Protein AF-A0A3D4DLT1-F1 (afdb_monomer)

Nearest PDB structures (foldseek):
  4e08-assembly1_B  TM=4.647E-01  e=9.707E+00  Drosophila melanogaster
  8cxo-assembly1_A  TM=2.224E-01  e=4.879E+00  Mus musculus
  8d4x-assembly1_A  TM=1.794E-01  e=8.173E+00  Homo sapiens

Solvent-accessible surface area (backbone atoms only — not comparable to full-atom values): 17633 Å² total; per-residue (Å²): 133,73,70,77,85,61,96,71,83,94,68,62,44,62,42,77,28,41,89,23,37,91,65,76,64,84,91,59,90,60,73,88,50,52,68,63,41,38,52,52,25,50,55,48,48,53,49,40,30,52,53,44,68,72,67,62,63,96,70,84,74,85,78,46,81,46,54,82,60,36,70,41,55,80,52,50,59,61,48,41,35,74,50,76,31,83,88,68,83,50,75,46,81,45,72,42,56,33,40,39,61,43,48,55,54,50,50,60,61,45,36,59,18,16,44,70,56,76,81,88,66,62,76,69,58,43,68,59,51,55,65,47,52,84,70,30,55,72,47,60,42,71,61,45,51,90,77,27,58,94,52,28,71,64,44,41,50,21,63,74,72,75,43,74,55,86,82,50,93,70,73,88,68,84,79,72,83,75,66,32,25,38,48,49,36,50,40,26,52,50,25,45,74,78,36,63,92,45,66,82,47,74,48,74,64,56,54,51,51,52,49,46,47,53,51,56,48,66,75,40,75,83,74,63,44,74,62,42,56,34,68,72,58,28,35,54,41,13,25,54,42,75,49,49,51,44,35,29,73,78,54,69,38,80,51,48,44,89,85,28,63,79,73,63,93,70,67,68,49,71,74,75,48,92,72,62,49,58,71,81,47,36,44,65,56,72,70,55,33,54,53,50,50,67,74,61,110

Sequence (297 aa):
MLYPQMPLRRKHHKLLSLPFVEHLPRGTKFGSDFDAAVAQSTDAWAGVRRQIRQARPEVVLISSEFLLMAAHVERIASFAEQYLGRGSELEFIAYLRTPSEFYVSMMQQWFKASAQLLALEPPDMLKQLDRYSSLGKVMVRKYDRAGFKDGSVISDICDLVGVDSTALDHKDLQANISLSAEGIILLQDYRRRYHAGREAIFTADTKAFIGKIAQEESAHPGLYTKPRLRTEIARALDRETPDLRGLRRRYGVALADRRALPWTRGAPVDRLGPFSEAAAVIEHDPALVEKLRRAVS

Secondary structure (DSSP, 8-state):
------SS-S--HHHHHGGG-SSPPTT-SS-S-HHHHHHHHHHHHHHHHHHHHHH--S------GGGGG-S-TTHHHHHHHHHH-TTPPPEEEEEE--HHHHHHHHHHHHTTT-SSPPP-----HHHHHHHHHTTSEEEEEE--GGGSGGG-HHHHHHHHTT--GGGS---------PPPHHHHHHHHHHHHHHHTT-TT---HHHHHHHHHHHHHHHHSTTTSPPP-B-HHHHHHHSS--HHHHHHHHHH----S-TTSPPP-SS-TTGGG-----HHHHB---HHHHHHHHHHH-

Radius of gyration: 20.82 Å; Cα contacts (8 Å, |Δ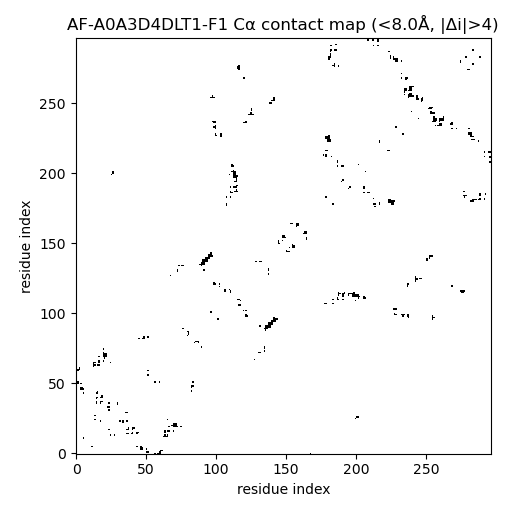i|>4): 361; chains: 1; bounding box: 56×44×51 Å

Structure (mmCIF, N/CA/C/O backbone):
data_AF-A0A3D4DLT1-F1
#
_entry.id   AF-A0A3D4DLT1-F1
#
loop_
_atom_site.group_PDB
_atom_site.id
_atom_site.type_symbol
_atom_site.label_atom_id
_atom_site.label_alt_id
_atom_site.label_comp_id
_atom_site.label_asym_id
_atom_site.label_entity_id
_atom_site.label_seq_id
_atom_site.pdbx_PDB_ins_code
_atom_site.Cartn_x
_atom_site.Cartn_y
_atom_site.Cartn_z
_atom_site.occupancy
_atom_site.B_iso_or_equiv
_atom_site.auth_seq_id
_atom_site.auth_comp_id
_atom_site.auth_asym_id
_atom_site.auth_atom_id
_atom_site.pdbx_PDB_model_num
ATOM 1 N N . MET A 1 1 ? -24.036 -1.244 4.068 1.00 48.66 1 MET A N 1
ATOM 2 C CA . MET A 1 1 ? -22.723 -0.576 4.224 1.00 48.66 1 MET A CA 1
ATOM 3 C C . MET A 1 1 ? -22.770 0.791 3.555 1.00 48.66 1 MET A C 1
ATOM 5 O O . MET A 1 1 ? -23.135 0.863 2.389 1.00 48.66 1 MET A O 1
ATOM 9 N N . LEU A 1 2 ? -22.442 1.869 4.270 1.00 47.88 2 LEU A N 1
ATOM 10 C CA . LEU A 1 2 ? -22.338 3.203 3.672 1.00 47.88 2 LEU A CA 1
ATOM 11 C C . LEU A 1 2 ? -20.873 3.489 3.356 1.00 47.88 2 LEU A C 1
ATOM 13 O O . LEU A 1 2 ? -20.080 3.712 4.265 1.00 47.88 2 LEU A O 1
ATOM 17 N N . TYR A 1 3 ? -20.519 3.491 2.073 1.00 52.50 3 TYR A N 1
ATOM 18 C CA . TYR A 1 3 ? -19.266 4.091 1.634 1.00 52.50 3 TYR A CA 1
ATOM 19 C C . TYR A 1 3 ? -19.542 5.546 1.229 1.00 52.50 3 TYR A C 1
ATOM 21 O O . TYR A 1 3 ? -20.476 5.771 0.451 1.00 52.50 3 TYR A O 1
ATOM 29 N N . PRO A 1 4 ? -18.771 6.534 1.719 1.00 51.47 4 PRO A N 1
ATOM 30 C CA . PRO A 1 4 ? -19.040 7.937 1.441 1.00 51.47 4 PRO A CA 1
ATOM 31 C C . PRO A 1 4 ? -19.103 8.250 -0.055 1.00 51.47 4 PRO A C 1
ATOM 33 O O . PRO A 1 4 ? -18.094 8.221 -0.759 1.00 51.47 4 PRO A O 1
ATOM 36 N N . GLN A 1 5 ? -20.295 8.590 -0.543 1.00 54.69 5 GLN A N 1
ATOM 37 C CA . GLN A 1 5 ? -20.472 9.099 -1.903 1.00 54.69 5 GLN A CA 1
ATOM 38 C C . GLN A 1 5 ? -20.096 10.582 -1.918 1.00 54.69 5 GLN A C 1
ATOM 40 O O . GLN A 1 5 ? -20.769 11.394 -1.280 1.00 54.69 5 GLN A O 1
ATOM 45 N N . MET A 1 6 ? -19.013 10.935 -2.615 1.00 53.41 6 MET A N 1
ATOM 46 C CA . MET A 1 6 ? -18.534 12.319 -2.713 1.00 53.41 6 MET A CA 1
ATOM 47 C C . MET A 1 6 ? -18.581 12.829 -4.153 1.00 53.41 6 MET A C 1
ATOM 49 O O . MET A 1 6 ? -18.233 12.075 -5.065 1.00 53.41 6 MET A O 1
ATOM 53 N N . PRO A 1 7 ? -18.945 14.108 -4.373 1.00 45.69 7 PRO A N 1
ATOM 54 C CA . PRO A 1 7 ? -19.154 14.659 -5.714 1.00 45.69 7 PRO A CA 1
ATOM 55 C C . PRO A 1 7 ? -17.903 14.641 -6.617 1.00 45.69 7 PRO A C 1
ATOM 57 O O . PRO A 1 7 ? -18.025 14.636 -7.842 1.00 45.69 7 PRO A O 1
ATOM 60 N N . LEU A 1 8 ? -16.689 14.565 -6.055 1.00 46.47 8 LEU A N 1
ATOM 61 C CA . LEU A 1 8 ? -15.435 14.497 -6.816 1.00 46.47 8 LEU A CA 1
ATOM 62 C C . LEU A 1 8 ? -15.034 13.040 -7.123 1.00 46.47 8 LEU A C 1
ATOM 64 O O . LEU A 1 8 ? -14.584 12.305 -6.250 1.00 46.47 8 LEU A O 1
ATOM 68 N N . ARG A 1 9 ? -15.180 12.624 -8.389 1.00 47.97 9 ARG A N 1
ATOM 69 C CA . ARG A 1 9 ? -14.978 11.252 -8.910 1.00 47.97 9 ARG A CA 1
ATOM 70 C C . ARG A 1 9 ? -13.715 10.496 -8.409 1.00 47.97 9 ARG A C 1
ATOM 72 O O . ARG A 1 9 ? -12.583 10.923 -8.633 1.00 47.97 9 ARG A O 1
ATOM 79 N N . ARG A 1 10 ? -13.941 9.245 -7.968 1.00 49.06 10 ARG A N 1
ATOM 80 C CA . ARG A 1 10 ? -13.107 8.016 -8.086 1.00 49.06 10 ARG A CA 1
ATOM 81 C C . ARG A 1 10 ? -11.833 7.834 -7.233 1.00 49.06 10 ARG A C 1
ATOM 83 O O . ARG A 1 10 ? -11.247 6.760 -7.332 1.00 49.06 10 ARG A O 1
ATOM 90 N N . LYS A 1 11 ? -11.376 8.775 -6.393 1.00 54.12 11 LYS A N 1
ATOM 91 C CA . LYS A 1 11 ? -10.194 8.556 -5.507 1.00 54.12 11 LYS A CA 1
ATOM 92 C C . LYS A 1 11 ? -10.358 9.192 -4.117 1.00 54.12 11 LYS A C 1
ATOM 94 O O . LYS A 1 11 ? -9.637 10.118 -3.759 1.00 54.12 11 LYS A O 1
ATOM 99 N N . HIS A 1 12 ? -11.318 8.676 -3.351 1.00 65.00 12 HIS A N 1
ATOM 100 C CA . HIS A 1 12 ? -11.841 9.278 -2.114 1.00 65.00 12 HIS A CA 1
ATOM 101 C C . HIS A 1 12 ? -10.987 9.028 -0.857 1.00 65.00 12 HIS A C 1
ATOM 103 O O . HIS A 1 12 ? -10.982 9.842 0.059 1.00 65.00 12 HIS A O 1
ATOM 109 N N . HIS A 1 13 ? -10.207 7.946 -0.821 1.00 68.88 13 HIS A N 1
ATOM 110 C CA . HIS A 1 13 ? -9.508 7.509 0.396 1.00 68.88 13 HIS A CA 1
ATOM 111 C C . HIS A 1 13 ? -8.442 8.499 0.903 1.00 68.88 13 HIS A C 1
ATOM 113 O O . HIS A 1 13 ? -8.216 8.585 2.108 1.00 68.88 13 HIS A O 1
ATOM 119 N N . LYS A 1 14 ? -7.818 9.275 0.000 1.00 77.25 14 LYS A N 1
ATOM 120 C CA . LYS A 1 14 ? -6.843 10.323 0.360 1.00 77.25 14 LYS A CA 1
ATOM 121 C C . LYS A 1 14 ? -7.495 11.527 1.034 1.00 77.25 14 LYS A C 1
ATOM 123 O O . LYS A 1 14 ? -6.876 12.112 1.908 1.00 77.25 14 LYS A O 1
ATOM 128 N N . LEU A 1 15 ? -8.710 11.901 0.616 1.00 79.44 15 LEU A N 1
ATOM 129 C CA . L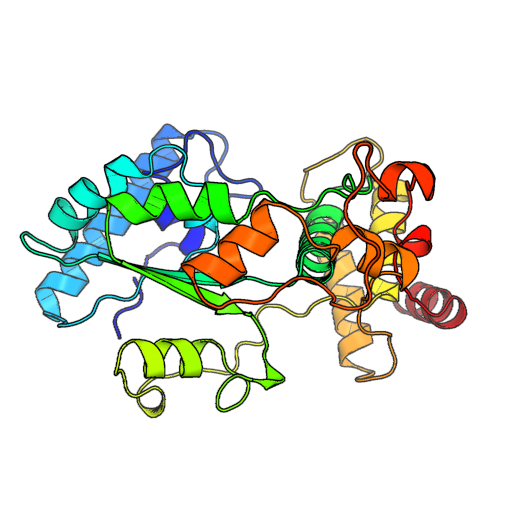EU A 1 15 ? -9.439 13.025 1.217 1.00 79.44 15 LEU A CA 1
ATOM 130 C C . LEU A 1 15 ? -9.739 12.730 2.677 1.00 79.44 15 LEU A C 1
ATOM 132 O O . LEU A 1 15 ? -9.449 13.549 3.533 1.00 79.44 15 LEU A O 1
ATOM 136 N N . LEU A 1 16 ? -10.235 11.524 2.958 1.00 80.31 16 LEU A N 1
ATOM 137 C CA . LEU A 1 16 ? -10.658 11.150 4.304 1.00 80.31 16 LEU A CA 1
ATOM 138 C C . LEU A 1 16 ? -9.517 11.176 5.332 1.00 80.31 16 LEU A C 1
ATOM 140 O O . LEU A 1 16 ? -9.784 11.362 6.514 1.00 80.31 16 LEU A O 1
ATOM 144 N N . SER A 1 17 ? -8.261 11.034 4.902 1.00 86.81 17 SER A N 1
ATOM 145 C CA . SER A 1 17 ? -7.091 11.100 5.784 1.00 86.81 17 SER A CA 1
ATOM 146 C C . SER A 1 17 ? -6.504 12.504 5.963 1.00 86.81 17 SER A C 1
ATOM 148 O O . SER A 1 17 ? -5.687 12.686 6.861 1.00 86.81 17 SER A O 1
ATOM 150 N N . LEU A 1 18 ? -6.870 13.485 5.124 1.00 88.50 18 LEU A N 1
ATOM 151 C CA . LEU A 1 18 ? -6.263 14.826 5.154 1.00 88.50 18 LEU A CA 1
ATOM 152 C C . LEU A 1 18 ? -6.319 15.536 6.519 1.00 88.50 18 LEU A C 1
ATOM 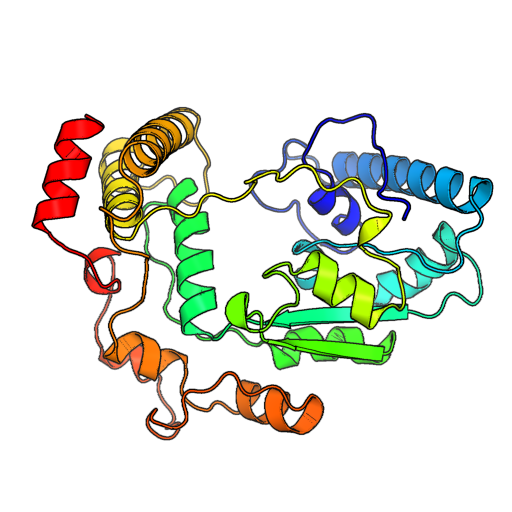154 O O . LEU A 1 18 ? -5.329 16.178 6.858 1.00 88.50 18 LEU A O 1
ATOM 158 N N . PRO A 1 19 ? -7.381 15.402 7.340 1.00 89.06 19 PRO A N 1
ATOM 159 C CA . PRO A 1 19 ? -7.427 16.046 8.656 1.00 89.06 19 PRO A CA 1
ATOM 160 C C . PRO A 1 19 ? -6.358 15.538 9.638 1.00 89.06 19 PRO A C 1
ATOM 162 O O . PRO A 1 19 ? -6.144 16.147 10.687 1.00 89.06 19 PRO A O 1
ATOM 165 N N . PHE A 1 20 ? -5.709 14.415 9.318 1.00 89.88 20 PHE A N 1
ATOM 166 C CA . PHE A 1 20 ? -4.793 13.707 10.208 1.00 89.88 20 PHE A CA 1
ATOM 167 C C . PHE A 1 20 ? -3.339 13.719 9.724 1.00 89.88 20 PHE A C 1
ATOM 169 O O . PHE A 1 20 ? -2.487 13.149 10.398 1.00 89.88 20 PHE A O 1
ATOM 176 N N . VAL A 1 21 ? -3.030 14.331 8.579 1.00 88.81 21 VAL A N 1
ATOM 177 C CA . VAL A 1 21 ? -1.666 14.412 8.016 1.00 88.81 21 VAL A CA 1
ATOM 178 C C . VAL A 1 21 ? -1.159 15.855 8.038 1.00 88.81 21 VAL A C 1
ATOM 180 O O . VAL A 1 21 ? -1.952 16.781 8.137 1.00 88.81 21 VAL A O 1
ATOM 183 N N . GLU A 1 22 ? 0.155 16.052 7.928 1.00 87.12 22 GLU A N 1
ATOM 184 C CA . GLU A 1 22 ? 0.782 17.391 7.902 1.00 87.12 22 GLU A CA 1
ATOM 185 C C . GLU A 1 22 ? 0.981 17.937 6.481 1.00 87.12 22 GLU A C 1
ATOM 187 O O . GLU A 1 22 ? 1.143 19.138 6.277 1.00 87.12 22 GLU A O 1
ATOM 192 N N . HIS A 1 23 ? 0.983 17.053 5.481 1.00 84.75 23 HIS A N 1
ATOM 193 C CA . HIS A 1 23 ? 1.278 17.397 4.095 1.00 84.75 23 HIS A CA 1
ATOM 194 C C . HIS A 1 23 ? 0.367 16.641 3.133 1.00 84.75 23 HIS A C 1
ATOM 196 O O . HIS A 1 23 ? -0.102 15.537 3.426 1.00 84.75 23 HIS A O 1
ATOM 202 N N . LEU A 1 24 ? 0.160 17.207 1.940 1.00 81.94 24 LEU A N 1
ATOM 203 C CA . LEU A 1 24 ? -0.586 16.533 0.883 1.00 81.94 24 LEU A CA 1
ATOM 204 C C . LEU A 1 24 ? 0.094 15.209 0.505 1.00 81.94 24 LEU A C 1
ATOM 206 O O . LEU A 1 24 ? 1.268 15.209 0.118 1.00 81.94 24 LEU A O 1
ATOM 210 N N . PRO A 1 25 ? -0.636 14.076 0.528 1.00 75.06 25 PRO A N 1
ATOM 211 C CA . PRO A 1 25 ? -0.112 12.831 -0.007 1.00 75.06 25 PRO A CA 1
ATOM 212 C C . PRO A 1 25 ? 0.310 13.005 -1.470 1.00 75.06 25 PRO A C 1
ATOM 214 O O . PRO A 1 25 ? -0.364 13.674 -2.253 1.00 75.06 25 PRO A O 1
ATOM 217 N N . ARG A 1 26 ? 1.402 12.361 -1.887 1.00 70.12 26 ARG A N 1
ATOM 218 C CA . ARG A 1 26 ? 1.914 12.502 -3.261 1.00 70.12 26 ARG A CA 1
ATOM 219 C C . ARG A 1 26 ? 0.864 12.115 -4.306 1.00 70.12 26 ARG A C 1
ATOM 221 O O . ARG A 1 26 ? 0.074 11.183 -4.111 1.00 70.12 26 ARG A O 1
ATOM 228 N N . GLY A 1 27 ? 0.861 12.815 -5.441 1.00 64.62 27 GLY A N 1
ATOM 229 C CA . GLY A 1 27 ? -0.071 12.552 -6.542 1.00 64.62 27 GLY A CA 1
ATOM 230 C C . GLY A 1 27 ? -1.543 12.763 -6.164 1.00 64.62 27 GLY A C 1
ATOM 231 O O . GLY A 1 27 ? -2.419 12.035 -6.647 1.00 64.62 27 GLY A O 1
ATOM 232 N N . THR A 1 28 ? -1.828 13.682 -5.239 1.00 66.56 28 THR A N 1
ATOM 233 C CA . THR A 1 28 ? -3.170 14.246 -5.065 1.00 66.56 28 THR A CA 1
ATOM 234 C C . THR A 1 28 ? -3.520 15.128 -6.260 1.00 66.56 28 THR A C 1
ATOM 236 O O . THR A 1 28 ? -2.655 15.665 -6.945 1.00 66.56 28 THR A O 1
ATOM 239 N N . LYS A 1 29 ? -4.819 15.263 -6.534 1.00 67.25 29 LYS A N 1
ATOM 240 C CA . LYS A 1 29 ? -5.330 16.195 -7.550 1.00 67.25 29 LYS A CA 1
ATOM 241 C C . LYS A 1 29 ? -5.744 17.543 -6.949 1.00 67.25 29 LYS A C 1
ATOM 243 O O . LYS A 1 29 ? -6.388 18.324 -7.633 1.00 67.25 29 LYS A O 1
ATOM 248 N N . PHE A 1 30 ? -5.398 17.793 -5.685 1.00 67.62 30 PHE A N 1
ATOM 249 C CA . PHE A 1 30 ? -5.832 18.969 -4.923 1.00 67.62 30 PHE A CA 1
ATOM 250 C C . PHE A 1 30 ? -4.935 20.198 -5.140 1.00 67.62 30 PHE A C 1
ATOM 252 O O . PHE A 1 30 ? -5.119 21.207 -4.477 1.00 67.62 30 PHE A O 1
ATOM 259 N N . GLY A 1 31 ? -3.981 20.133 -6.076 1.00 69.06 31 GLY A N 1
ATOM 260 C CA . GLY A 1 31 ? -2.974 21.178 -6.259 1.00 69.06 31 GLY A CA 1
ATOM 261 C C . GLY A 1 31 ? -1.893 21.121 -5.178 1.00 69.06 31 GLY A C 1
ATOM 262 O O . GLY A 1 31 ? -1.640 20.058 -4.611 1.00 69.06 31 GLY A O 1
ATOM 263 N N . SER A 1 32 ? -1.236 22.255 -4.932 1.00 77.00 32 SER A N 1
ATOM 264 C CA . SER A 1 32 ? -0.211 22.431 -3.890 1.00 77.00 32 SER A CA 1
ATOM 265 C C . SER A 1 32 ? -0.744 23.083 -2.610 1.00 77.00 32 SER A C 1
ATOM 267 O O . SER A 1 32 ? 0.001 23.207 -1.645 1.00 77.00 32 SER A O 1
ATOM 269 N N . ASP A 1 33 ? -2.007 23.509 -2.605 1.00 85.62 33 ASP A N 1
ATOM 270 C CA . ASP A 1 33 ? -2.635 24.189 -1.475 1.00 85.62 33 ASP A CA 1
ATOM 271 C C . ASP A 1 33 ? -3.188 23.158 -0.482 1.00 85.62 33 ASP A C 1
ATOM 273 O O . ASP A 1 33 ? -4.195 22.485 -0.730 1.00 85.62 33 ASP A O 1
ATOM 277 N N . PHE A 1 34 ? -2.469 22.983 0.627 1.00 87.75 34 PHE A N 1
ATOM 278 C CA . PHE A 1 34 ? -2.842 22.040 1.673 1.00 87.75 34 PHE A CA 1
ATOM 279 C C . PHE A 1 34 ? -4.122 22.470 2.398 1.00 87.75 34 PHE A C 1
ATOM 281 O O . PHE A 1 34 ? -5.003 21.634 2.606 1.00 87.75 34 PHE A O 1
ATOM 288 N N . ASP A 1 35 ? -4.269 23.756 2.709 1.00 87.25 35 ASP A N 1
ATOM 289 C CA . ASP A 1 35 ? -5.408 24.274 3.468 1.00 87.25 35 ASP A CA 1
ATOM 290 C C . ASP A 1 35 ? -6.702 24.156 2.660 1.00 87.25 35 ASP A C 1
ATOM 292 O O . ASP A 1 35 ? -7.720 23.672 3.167 1.00 87.25 35 ASP A O 1
ATOM 296 N N . ALA A 1 36 ? -6.651 24.478 1.364 1.00 86.38 36 ALA A N 1
ATOM 297 C CA . ALA A 1 36 ? -7.783 24.272 0.465 1.00 86.38 36 ALA A CA 1
ATOM 298 C C . ALA A 1 36 ? -8.184 22.789 0.370 1.00 86.38 36 ALA A C 1
ATOM 300 O O . ALA A 1 36 ? -9.372 22.458 0.309 1.00 86.38 36 ALA A O 1
ATOM 301 N N . ALA A 1 37 ? -7.216 21.869 0.382 1.00 85.81 37 ALA A N 1
ATOM 302 C CA . ALA A 1 37 ? -7.502 20.438 0.368 1.00 85.81 37 ALA A CA 1
ATOM 303 C C . ALA A 1 37 ? -8.108 19.947 1.695 1.00 85.81 37 ALA A C 1
ATOM 305 O O . ALA A 1 37 ? -9.014 19.108 1.683 1.00 85.81 37 ALA A O 1
ATOM 306 N N . VAL A 1 38 ? -7.649 20.474 2.834 1.00 87.56 38 VAL A N 1
ATOM 307 C CA . VAL A 1 38 ? -8.227 20.191 4.158 1.00 87.56 38 VAL A CA 1
ATOM 308 C C . VAL A 1 38 ? -9.663 20.714 4.248 1.00 87.56 38 VAL A C 1
ATOM 310 O O . VAL A 1 38 ? -10.537 20.002 4.752 1.00 87.56 38 VAL A O 1
ATOM 313 N N . ALA A 1 39 ? -9.948 21.897 3.696 1.00 86.25 39 ALA A N 1
ATOM 314 C CA . ALA A 1 39 ? -11.310 22.422 3.596 1.00 86.25 39 ALA A CA 1
ATOM 315 C C . ALA A 1 39 ? -12.210 21.490 2.763 1.00 86.25 39 ALA A C 1
ATOM 317 O O . ALA A 1 39 ? -13.262 21.059 3.239 1.00 86.25 39 ALA A O 1
ATOM 318 N N . GLN A 1 40 ? -11.746 21.055 1.584 1.00 84.06 40 GLN A N 1
ATOM 319 C CA . GLN A 1 40 ? -12.476 20.082 0.757 1.00 84.06 40 GLN A CA 1
ATOM 320 C C . GLN A 1 40 ? -12.713 18.753 1.481 1.00 84.06 40 GLN A C 1
ATOM 322 O O . GLN A 1 40 ? -13.789 18.168 1.362 1.00 84.06 40 GLN A O 1
ATOM 327 N N . SER A 1 41 ? -11.725 18.268 2.236 1.00 86.00 41 SER A N 1
ATOM 328 C CA . SER A 1 41 ? -11.869 17.084 3.087 1.00 86.00 41 SER A CA 1
ATOM 329 C C . SER A 1 41 ? -12.936 17.283 4.169 1.00 86.00 41 SER A C 1
ATOM 331 O O . SER A 1 41 ? -13.727 16.380 4.438 1.00 86.00 41 SER A O 1
ATOM 333 N N . THR A 1 42 ? -12.994 18.463 4.776 1.00 86.56 42 THR A N 1
ATOM 334 C CA . THR A 1 42 ? -13.983 18.792 5.810 1.00 86.56 42 THR A CA 1
ATOM 335 C C . THR A 1 42 ? -15.406 18.777 5.244 1.00 86.56 42 THR A C 1
ATOM 337 O O . THR A 1 42 ? -16.292 18.142 5.823 1.00 86.56 42 THR A O 1
ATOM 340 N N . ASP A 1 43 ? -15.623 19.364 4.065 1.00 84.81 43 ASP A N 1
ATOM 341 C CA . ASP A 1 43 ? -16.919 19.327 3.366 1.00 84.81 43 ASP A CA 1
ATOM 342 C C . ASP A 1 43 ? -17.341 17.901 2.999 1.00 84.81 43 ASP A C 1
ATOM 344 O O . ASP A 1 43 ? -18.499 17.491 3.160 1.00 84.81 43 ASP A O 1
ATOM 348 N N . ALA A 1 44 ? -16.369 17.120 2.539 1.00 83.44 44 ALA A N 1
ATOM 349 C CA . ALA A 1 44 ? -16.488 15.696 2.297 1.00 83.44 44 ALA A CA 1
ATOM 350 C C . ALA A 1 44 ? -16.997 14.962 3.555 1.00 83.44 44 ALA A C 1
ATOM 352 O O . ALA A 1 44 ? -18.029 14.281 3.518 1.00 83.44 44 ALA A O 1
ATOM 353 N N . TRP A 1 45 ? -16.341 15.155 4.696 1.00 86.06 45 TRP A N 1
ATOM 354 C CA . TRP A 1 45 ? -16.750 14.562 5.967 1.00 86.06 45 TRP A CA 1
ATOM 355 C C . TRP A 1 45 ? -18.113 15.047 6.471 1.00 86.06 45 TRP A C 1
ATOM 357 O O . TRP A 1 45 ? -18.882 14.257 7.026 1.00 86.06 45 TRP A O 1
ATOM 367 N N . ALA A 1 46 ? -18.493 16.296 6.201 1.00 86.56 46 ALA A N 1
ATOM 368 C CA . ALA A 1 46 ? -19.854 16.761 6.462 1.00 86.56 46 ALA A CA 1
ATOM 369 C C . ALA A 1 46 ? -20.895 15.970 5.644 1.00 86.56 46 ALA A C 1
ATOM 371 O O . ALA A 1 46 ? -21.976 15.659 6.151 1.00 86.56 46 ALA A O 1
ATOM 372 N N . GLY A 1 47 ? -20.566 15.592 4.405 1.00 84.75 47 GLY A N 1
ATOM 373 C CA . GLY A 1 47 ? -21.366 14.676 3.587 1.00 84.75 47 GLY A CA 1
ATOM 374 C C . GLY A 1 47 ? -21.514 13.286 4.206 1.00 84.75 47 GLY A C 1
ATOM 375 O O . GLY A 1 47 ? -22.635 12.785 4.311 1.00 84.75 47 GLY A O 1
ATOM 376 N N . VAL A 1 48 ? -20.410 12.708 4.688 1.00 83.50 48 VAL A N 1
ATOM 377 C CA . VAL A 1 48 ? -20.398 11.414 5.403 1.00 83.50 48 VAL A CA 1
ATOM 378 C C . VAL A 1 48 ? -21.332 11.466 6.612 1.00 83.50 48 VAL A C 1
ATOM 380 O O . VAL A 1 48 ? -22.208 10.619 6.767 1.00 83.50 48 VAL A O 1
ATOM 383 N N . ARG A 1 49 ? -21.215 12.514 7.435 1.00 87.38 49 ARG A N 1
ATOM 384 C CA . ARG A 1 49 ? -22.060 12.710 8.621 1.00 87.38 49 ARG A CA 1
ATOM 385 C C . ARG A 1 49 ? -23.543 12.793 8.278 1.00 87.38 49 ARG A C 1
ATOM 387 O O . ARG A 1 49 ? -24.366 12.258 9.019 1.00 87.38 49 ARG A O 1
ATOM 394 N N . ARG A 1 50 ? -23.912 13.450 7.171 1.00 87.62 50 ARG A N 1
ATOM 395 C CA . ARG A 1 50 ? -25.311 13.472 6.705 1.00 87.62 50 ARG A CA 1
ATOM 396 C C . ARG A 1 50 ? -25.803 12.067 6.358 1.00 87.62 50 ARG A C 1
ATOM 398 O O . ARG A 1 50 ? -26.889 11.704 6.797 1.00 87.62 50 ARG A O 1
ATOM 405 N N . GLN A 1 51 ? -24.997 11.276 5.649 1.00 85.12 51 GLN A N 1
ATOM 406 C CA . GLN A 1 51 ? -25.340 9.894 5.288 1.00 85.12 51 GLN A CA 1
ATOM 407 C C . GLN A 1 51 ? -25.510 9.011 6.530 1.00 85.12 51 GLN A C 1
ATOM 409 O O . GLN A 1 51 ? -26.513 8.310 6.644 1.00 85.12 51 GLN A O 1
ATOM 414 N N . ILE A 1 52 ? -24.594 9.106 7.500 1.00 86.69 52 ILE A N 1
ATOM 415 C CA . ILE A 1 52 ? -24.686 8.379 8.777 1.00 86.69 52 ILE A CA 1
ATOM 416 C C . ILE A 1 52 ? -25.959 8.769 9.531 1.00 86.69 52 ILE A C 1
ATOM 418 O O . ILE A 1 52 ? -26.700 7.899 9.971 1.00 86.69 52 ILE A O 1
ATOM 422 N N . ARG A 1 53 ? -26.271 10.066 9.640 1.00 88.50 53 ARG A N 1
ATOM 423 C CA . ARG A 1 53 ? -27.491 10.533 10.324 1.00 88.50 53 ARG A CA 1
ATOM 424 C C . ARG A 1 53 ? -28.781 10.047 9.665 1.00 88.50 53 ARG A C 1
ATOM 426 O O . ARG A 1 53 ? -29.753 9.796 10.373 1.00 88.50 53 ARG A O 1
ATOM 433 N N . GLN A 1 54 ? -28.797 9.963 8.336 1.00 88.50 54 GLN A N 1
ATOM 434 C CA . GLN A 1 54 ? -29.956 9.511 7.566 1.00 88.50 54 GLN A CA 1
ATOM 435 C C . GLN A 1 54 ? -30.168 8.003 7.693 1.00 88.50 54 GLN A C 1
ATOM 437 O O . GLN A 1 54 ? -31.281 7.566 7.958 1.00 88.50 54 GLN A O 1
ATOM 442 N N . ALA A 1 55 ? -29.105 7.219 7.526 1.00 86.56 55 ALA A N 1
ATOM 443 C CA . ALA A 1 55 ? -29.188 5.763 7.532 1.00 86.56 55 ALA A CA 1
ATOM 444 C C . ALA A 1 55 ? -29.146 5.148 8.938 1.00 86.56 55 ALA A C 1
ATOM 446 O O . ALA A 1 55 ? -29.564 4.008 9.100 1.00 86.56 55 ALA A O 1
ATOM 447 N N . ARG A 1 56 ? -28.628 5.885 9.933 1.00 87.75 56 ARG A N 1
ATOM 448 C CA . ARG A 1 56 ? -28.420 5.447 11.325 1.00 87.75 56 ARG A CA 1
ATOM 449 C C . ARG A 1 56 ? -27.790 4.048 11.413 1.00 87.75 56 ARG A C 1
ATOM 451 O O . ARG A 1 56 ? -28.381 3.158 12.019 1.00 87.75 56 ARG A O 1
ATOM 458 N N . PRO A 1 57 ? -26.630 3.829 10.765 1.00 85.69 57 PRO A N 1
ATOM 459 C CA . PRO A 1 57 ? -26.004 2.519 10.773 1.00 85.69 57 PRO A CA 1
ATOM 460 C C . PRO A 1 57 ? -25.496 2.175 12.175 1.00 85.69 57 PRO A C 1
ATOM 462 O O . PRO A 1 57 ? -25.038 3.053 12.903 1.00 85.69 57 PRO A O 1
ATOM 465 N N . GLU A 1 58 ? -25.512 0.888 12.504 1.00 84.94 58 GLU A N 1
ATOM 466 C CA . GLU A 1 58 ? -24.833 0.354 13.689 1.00 84.94 58 GLU A CA 1
ATOM 467 C C . GLU A 1 58 ? -23.307 0.356 13.505 1.00 84.94 58 GLU A C 1
ATOM 469 O O . GLU A 1 58 ? -22.567 0.696 14.421 1.00 84.94 58 GLU A O 1
ATOM 474 N N . VAL A 1 59 ? -22.834 0.056 12.287 1.00 85.25 59 VAL A N 1
ATOM 475 C CA . VAL A 1 59 ? -21.405 -0.030 11.950 1.00 85.25 59 VAL A CA 1
ATOM 476 C C . VAL A 1 59 ? -21.059 0.898 10.786 1.00 85.25 59 VAL A C 1
ATOM 478 O O . VAL A 1 59 ? -21.693 0.869 9.724 1.00 85.25 59 VAL A O 1
ATOM 481 N N . VAL A 1 60 ? -19.998 1.692 10.958 1.00 86.00 60 VAL A N 1
ATOM 482 C CA . VAL A 1 60 ? -19.401 2.527 9.905 1.00 86.00 60 VAL A CA 1
ATOM 483 C C . VAL A 1 60 ? -17.999 2.016 9.593 1.00 86.00 60 VAL A C 1
ATOM 485 O O . VAL A 1 60 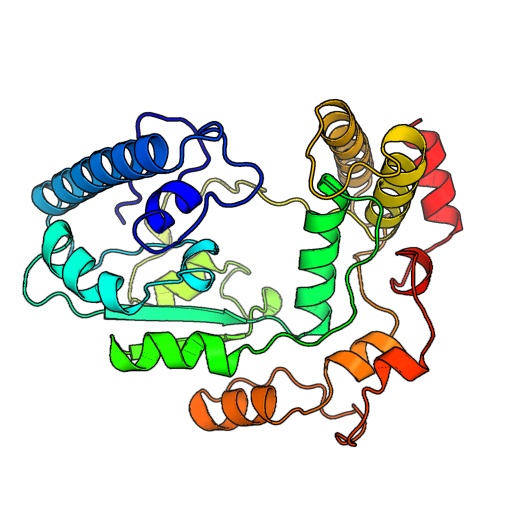? -17.084 2.152 10.398 1.00 86.00 60 VAL A O 1
ATOM 488 N N . LEU A 1 61 ? -17.816 1.463 8.393 1.00 84.38 61 LEU A N 1
ATOM 489 C CA . LEU A 1 61 ? -16.511 1.009 7.922 1.00 84.38 61 LEU A CA 1
ATOM 490 C C . LEU A 1 61 ? -15.832 2.098 7.086 1.00 84.38 61 LEU A C 1
ATOM 492 O O . LEU A 1 61 ? -16.349 2.515 6.048 1.00 84.38 61 LEU A O 1
ATOM 496 N N . ILE A 1 62 ? -14.635 2.510 7.504 1.00 83.81 62 ILE A N 1
ATOM 497 C CA . ILE A 1 62 ? -13.806 3.478 6.781 1.00 83.81 62 ILE A CA 1
ATOM 498 C C . ILE A 1 62 ? -12.472 2.820 6.456 1.00 83.81 62 ILE A C 1
ATOM 500 O O . ILE A 1 62 ? -11.718 2.440 7.344 1.00 83.81 62 ILE A O 1
ATOM 504 N N . SER A 1 63 ? -12.173 2.693 5.165 1.00 81.94 63 SER A N 1
ATOM 505 C CA . SER A 1 63 ? -10.923 2.103 4.689 1.00 81.94 63 SER A CA 1
ATOM 506 C C . SER A 1 63 ? -10.080 3.151 3.973 1.00 81.94 63 SER A C 1
ATOM 508 O O . SER A 1 63 ? -10.561 3.823 3.056 1.00 81.94 63 SER A O 1
ATOM 510 N N . SER A 1 64 ? -8.819 3.295 4.377 1.00 83.44 64 SER A N 1
ATOM 511 C CA . SER A 1 64 ? -7.821 4.091 3.664 1.00 83.44 64 SER A CA 1
ATOM 512 C C . SER A 1 64 ? -6.409 3.683 4.075 1.00 83.44 64 SER A C 1
ATOM 514 O O . SER A 1 64 ? -6.080 3.692 5.258 1.00 83.44 64 SER A O 1
ATOM 516 N N . GLU A 1 65 ? -5.547 3.398 3.096 1.00 80.94 65 GLU A N 1
ATOM 517 C CA . GLU A 1 65 ? -4.113 3.163 3.334 1.00 80.94 65 GLU A CA 1
ATOM 518 C C . GLU A 1 65 ? -3.405 4.399 3.918 1.00 80.94 65 GLU A C 1
ATOM 520 O O . GLU A 1 65 ? -2.401 4.273 4.613 1.00 80.94 65 GLU A O 1
ATOM 525 N N . PHE A 1 66 ? -3.957 5.597 3.693 1.00 83.75 66 PHE A N 1
ATOM 526 C CA . PHE A 1 66 ? -3.379 6.859 4.156 1.00 83.75 66 PHE A CA 1
ATOM 527 C C . PHE A 1 66 ? -3.617 7.127 5.640 1.00 83.75 66 PHE A C 1
ATOM 529 O O . PHE A 1 66 ? -2.950 7.993 6.200 1.00 83.75 66 PHE A O 1
ATOM 536 N N . LEU A 1 67 ? -4.509 6.381 6.302 1.00 86.44 67 LEU A N 1
ATOM 537 C CA . LEU A 1 67 ? -4.633 6.473 7.757 1.00 86.44 67 LEU A CA 1
ATOM 538 C C . LEU A 1 67 ?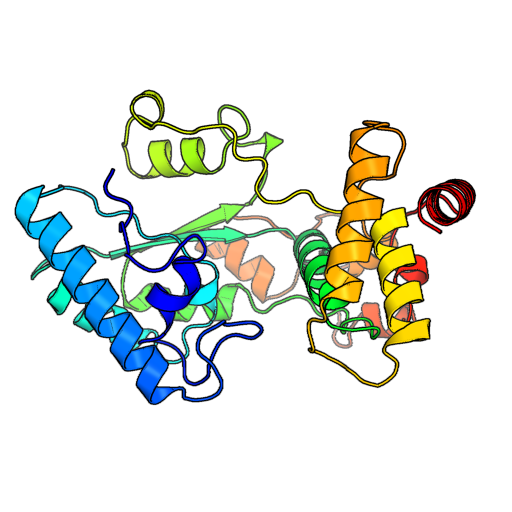 -3.325 6.035 8.425 1.00 86.44 67 LEU A C 1
ATOM 540 O O . LEU A 1 67 ? -2.846 6.725 9.312 1.00 86.44 67 LEU A O 1
ATOM 544 N N . LEU A 1 68 ? -2.629 5.014 7.917 1.00 84.19 68 LEU A N 1
ATOM 545 C CA . LEU A 1 68 ? -1.306 4.643 8.445 1.00 84.19 68 LEU A CA 1
ATOM 546 C C . LEU A 1 68 ? -0.262 5.773 8.354 1.00 84.19 68 LEU A C 1
ATOM 548 O O . LEU A 1 68 ? 0.725 5.745 9.080 1.00 84.19 68 LEU A O 1
ATOM 552 N N . MET A 1 69 ? -0.484 6.777 7.499 1.00 82.69 69 MET A N 1
ATOM 553 C CA . MET A 1 69 ? 0.375 7.957 7.367 1.00 82.69 69 MET A CA 1
ATOM 554 C C . MET A 1 69 ? -0.059 9.141 8.241 1.00 82.6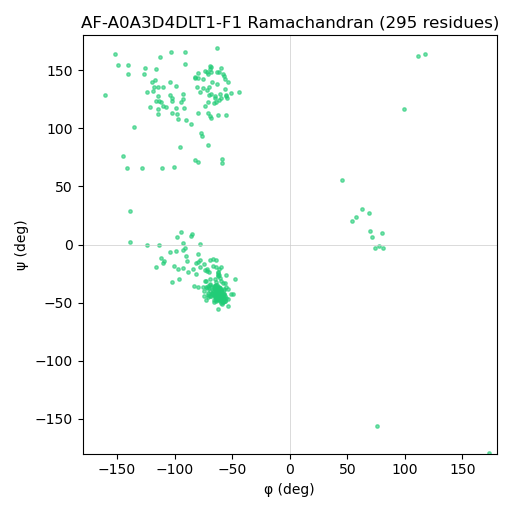9 69 MET A C 1
ATOM 556 O O . MET A 1 69 ? 0.568 10.196 8.165 1.00 82.69 69 MET A O 1
ATOM 560 N N . ALA A 1 70 ? -1.122 9.009 9.039 1.00 88.56 70 ALA A N 1
ATOM 561 C CA . ALA A 1 70 ? -1.578 10.071 9.925 1.00 88.56 70 ALA A CA 1
ATOM 562 C C . ALA A 1 70 ? -0.424 10.530 10.826 1.00 88.56 70 ALA A C 1
ATOM 564 O O . ALA A 1 70 ? 0.201 9.718 11.504 1.00 88.56 70 ALA A O 1
ATOM 565 N N . ALA A 1 71 ? -0.131 11.826 10.831 1.00 88.81 71 ALA A N 1
ATOM 566 C CA . ALA A 1 71 ? 0.790 12.466 11.764 1.00 88.81 71 ALA A CA 1
ATOM 567 C C . ALA A 1 71 ? 0.101 12.713 13.117 1.00 88.81 71 ALA A C 1
ATOM 569 O O . ALA A 1 71 ? 0.697 12.481 14.166 1.00 88.81 71 ALA A O 1
ATOM 570 N N . HIS A 1 72 ? -1.189 13.050 13.075 1.00 91.19 72 HIS A N 1
ATOM 571 C CA . HIS A 1 72 ? -2.010 13.418 14.227 1.00 91.19 72 HIS A CA 1
ATOM 572 C C . HIS A 1 72 ? -3.064 12.349 14.531 1.00 91.19 72 HIS A C 1
ATOM 574 O O . HIS A 1 72 ? -4.267 12.562 14.358 1.00 91.19 72 HIS A O 1
ATOM 580 N N . VAL A 1 73 ? -2.606 11.161 14.932 1.00 91.31 73 VAL A N 1
ATOM 581 C CA . VAL A 1 73 ? -3.478 10.008 15.220 1.00 91.31 73 VAL A CA 1
ATOM 582 C C . VAL A 1 73 ? -4.445 10.338 16.360 1.00 91.31 73 VAL A C 1
ATOM 584 O O . VAL A 1 73 ? -5.627 10.026 16.270 1.00 91.31 73 VAL A O 1
ATOM 587 N N . GLU A 1 74 ? -4.002 11.091 17.363 1.00 90.19 74 GLU A N 1
ATOM 588 C CA . GLU A 1 74 ? -4.806 11.563 18.494 1.00 90.19 74 GLU A CA 1
ATOM 589 C C . GLU A 1 74 ? -6.062 12.352 18.091 1.00 90.19 74 GLU A C 1
ATOM 591 O O . GLU A 1 74 ? -7.062 12.334 18.810 1.00 90.19 74 GLU A O 1
ATOM 596 N N . ARG A 1 75 ? -6.057 13.000 16.917 1.00 91.19 75 ARG A N 1
ATOM 597 C CA . ARG A 1 75 ? -7.223 13.739 16.405 1.00 91.19 75 ARG A CA 1
ATOM 598 C C . ARG A 1 75 ? -8.323 12.822 15.881 1.00 91.19 75 ARG A C 1
ATOM 600 O O . ARG A 1 75 ? -9.449 13.278 15.717 1.00 91.19 75 ARG A O 1
ATOM 607 N N . ILE A 1 76 ? -8.037 11.548 15.616 1.00 91.25 76 ILE A N 1
ATOM 608 C CA . ILE A 1 76 ? -9.023 10.607 15.070 1.00 91.25 76 ILE A CA 1
ATOM 609 C C . ILE A 1 76 ? -10.186 10.408 16.045 1.00 91.25 76 ILE A C 1
ATOM 611 O O . ILE A 1 76 ? -11.329 10.371 15.603 1.00 91.25 76 ILE A O 1
ATOM 615 N N . ALA A 1 77 ? -9.926 10.335 17.354 1.00 88.56 77 ALA A N 1
ATOM 616 C CA . ALA A 1 77 ? -10.976 10.127 18.353 1.00 88.56 77 ALA A CA 1
ATOM 617 C C . ALA A 1 77 ? -11.956 11.310 18.431 1.00 88.56 77 ALA A C 1
ATOM 619 O O . ALA A 1 77 ? -13.167 11.119 18.328 1.00 88.56 77 ALA A O 1
ATOM 620 N N . SER A 1 78 ? -11.446 12.542 18.531 1.00 88.62 78 SER A N 1
ATOM 621 C CA . SER A 1 78 ? -12.295 13.742 18.548 1.00 88.62 78 SER A CA 1
ATOM 622 C C . SER A 1 78 ? -13.027 13.943 17.220 1.00 88.62 78 SER A C 1
ATOM 624 O O . SER A 1 78 ? -14.193 14.340 17.192 1.00 88.62 78 SER A O 1
ATOM 626 N N . PHE A 1 79 ? -12.375 13.599 16.109 1.00 89.31 79 PHE A N 1
ATOM 627 C CA . PHE A 1 79 ? -12.992 13.616 14.792 1.00 89.31 79 PHE A CA 1
ATOM 628 C C . PHE A 1 79 ? -14.126 12.586 14.685 1.00 89.31 79 PHE A C 1
ATOM 630 O O . PHE A 1 79 ? -15.222 12.902 14.221 1.00 89.31 79 PHE A O 1
ATOM 637 N N . ALA A 1 80 ? -13.911 11.362 15.163 1.00 88.50 80 ALA A N 1
ATOM 638 C CA . ALA A 1 80 ? -14.950 10.345 15.217 1.00 88.50 80 ALA A CA 1
ATOM 639 C C . ALA A 1 80 ? -16.145 10.807 16.062 1.00 88.50 80 ALA A C 1
ATOM 641 O O . ALA A 1 80 ? -17.278 10.715 15.598 1.00 88.50 80 ALA A O 1
ATOM 642 N N . GLU A 1 81 ? -15.919 11.403 17.235 1.00 88.81 81 GLU A N 1
ATOM 643 C CA . GLU A 1 81 ? -17.007 11.958 18.052 1.00 88.81 81 GLU A CA 1
ATOM 644 C C . GLU A 1 81 ? -17.810 13.027 17.286 1.00 88.81 81 GLU A C 1
ATOM 646 O O . GLU A 1 81 ? -19.046 13.016 17.287 1.00 88.81 81 GLU A O 1
ATOM 651 N N . GLN A 1 82 ? -17.123 13.928 16.578 1.00 88.12 82 GLN A N 1
ATOM 652 C CA . GLN A 1 82 ? -17.754 15.012 15.823 1.00 88.12 82 GLN A CA 1
ATOM 653 C C . GLN A 1 82 ? -18.637 14.506 14.667 1.00 88.12 82 GLN A C 1
ATOM 655 O O . GLN A 1 82 ? -19.734 15.044 14.436 1.00 88.12 82 GLN A O 1
ATOM 660 N N . TYR A 1 83 ? -18.156 13.513 13.914 1.00 86.00 83 TYR A N 1
ATOM 661 C CA . TYR A 1 83 ? -18.778 13.082 12.656 1.00 86.00 83 TYR A CA 1
ATOM 662 C C . TYR A 1 83 ? -19.596 11.793 12.768 1.00 86.00 83 TYR A C 1
ATOM 664 O O . TYR A 1 83 ? -20.602 11.675 12.065 1.00 86.00 83 TYR A O 1
ATOM 672 N N . LEU A 1 84 ? -19.207 10.866 13.642 1.00 85.25 84 LEU A N 1
ATOM 673 C CA . LEU A 1 84 ? -19.890 9.589 13.877 1.00 85.25 84 LEU A CA 1
ATOM 674 C C . LEU A 1 84 ? -20.845 9.673 15.078 1.00 85.25 84 LEU A C 1
ATOM 676 O O . LEU A 1 84 ? -21.912 9.068 15.050 1.00 85.25 84 LEU A O 1
ATOM 680 N N . GLY A 1 85 ? -20.532 10.520 16.065 1.00 83.31 85 GLY A N 1
ATOM 681 C CA . GLY A 1 85 ? -21.369 10.783 17.235 1.00 83.31 85 GLY A CA 1
ATOM 682 C C . GLY A 1 85 ? -20.706 10.385 18.553 1.00 83.31 85 GLY A C 1
ATOM 683 O O . GLY A 1 85 ? -19.730 9.633 18.590 1.00 83.31 85 GLY A O 1
ATOM 684 N N . ARG A 1 86 ? -21.254 10.901 19.659 1.00 83.94 86 ARG A N 1
ATOM 685 C CA . ARG A 1 86 ? -20.796 10.578 21.017 1.00 83.94 86 ARG A CA 1
ATOM 686 C C . ARG A 1 86 ? -20.990 9.103 21.338 1.00 83.94 86 ARG A C 1
ATOM 688 O O . ARG A 1 86 ? -22.043 8.553 21.040 1.00 83.94 86 ARG A O 1
ATOM 695 N N . GLY A 1 87 ? -19.988 8.511 21.985 1.00 82.62 87 GLY A N 1
ATOM 696 C CA . GLY A 1 87 ? -20.001 7.099 22.374 1.00 82.62 87 GLY A CA 1
ATOM 697 C C . GLY A 1 87 ? -19.655 6.126 21.246 1.00 82.62 87 GLY A C 1
ATOM 698 O O . GLY A 1 87 ? -19.824 4.930 21.433 1.00 82.62 87 GLY A O 1
ATOM 699 N N . SER A 1 88 ? -19.179 6.613 20.093 1.00 86.12 88 SER A N 1
ATOM 700 C CA . SER A 1 88 ? -18.687 5.731 19.030 1.00 86.12 88 SER A CA 1
ATOM 701 C C . SER A 1 88 ? -17.458 4.961 19.511 1.00 86.12 88 SER A C 1
ATOM 703 O O . SER A 1 88 ? -16.454 5.570 19.885 1.00 86.12 88 SER A O 1
ATOM 705 N N . GLU A 1 89 ? -17.521 3.635 19.467 1.00 90.69 89 GLU A N 1
ATOM 706 C CA . GLU A 1 89 ? -16.365 2.780 19.716 1.00 90.69 89 GLU A CA 1
ATOM 707 C C . GLU A 1 89 ? -15.495 2.697 18.459 1.00 90.69 89 GLU A C 1
ATOM 709 O O . GLU A 1 89 ? -15.994 2.554 17.340 1.00 90.69 89 GLU A O 1
ATOM 714 N N . LEU A 1 90 ? -14.179 2.820 18.637 1.00 92.62 90 LEU A N 1
ATOM 715 C CA . LEU A 1 90 ? -13.222 2.745 17.540 1.00 92.62 90 LEU A CA 1
ATOM 716 C C . LEU A 1 90 ? -12.535 1.384 17.519 1.00 92.62 90 LEU A C 1
ATOM 718 O O . LEU A 1 90 ? -11.858 0.987 18.471 1.00 92.62 90 LEU A O 1
ATOM 722 N N . GLU A 1 91 ? -12.652 0.710 16.381 1.00 93.38 91 GLU A N 1
ATOM 723 C CA . GLU A 1 91 ? -11.867 -0.472 16.052 1.00 93.38 91 GLU A CA 1
ATOM 724 C C . GLU A 1 91 ? -11.004 -0.198 14.816 1.00 93.38 91 GLU A C 1
ATOM 726 O O . GLU A 1 91 ? -11.460 0.355 13.813 1.00 93.38 91 GLU A O 1
ATOM 731 N N . PHE A 1 92 ? -9.738 -0.603 14.878 1.00 93.81 92 PHE A N 1
ATOM 732 C CA . PHE A 1 92 ? -8.771 -0.452 13.798 1.00 93.81 92 PHE A CA 1
ATOM 733 C C . PHE A 1 92 ? -8.383 -1.825 13.266 1.00 93.81 92 PHE A C 1
ATOM 735 O O . PHE A 1 92 ? -7.886 -2.661 14.016 1.00 93.81 92 PHE A O 1
ATOM 742 N N . ILE A 1 93 ? -8.565 -2.048 11.965 1.00 93.94 93 ILE A N 1
ATOM 743 C CA . ILE A 1 93 ? -8.167 -3.288 11.291 1.00 93.94 93 ILE A CA 1
ATOM 744 C C . ILE A 1 93 ? -6.980 -2.986 10.377 1.00 93.94 93 ILE A C 1
ATOM 746 O O . ILE A 1 93 ? -7.091 -2.186 9.446 1.00 93.94 93 ILE A O 1
ATOM 750 N N . ALA A 1 94 ? -5.846 -3.639 10.624 1.00 93.81 94 ALA A N 1
ATOM 751 C CA . ALA A 1 94 ? -4.633 -3.500 9.828 1.00 93.81 94 ALA A CA 1
ATOM 752 C C . ALA A 1 94 ? -4.260 -4.820 9.145 1.00 93.81 94 ALA A C 1
ATOM 754 O O . ALA A 1 94 ? -4.031 -5.834 9.804 1.00 93.81 94 ALA A O 1
ATOM 755 N N . TYR A 1 95 ? -4.134 -4.785 7.818 1.00 93.44 95 TYR A N 1
ATOM 756 C CA . TYR A 1 95 ? -3.619 -5.901 7.027 1.00 93.44 95 TYR A CA 1
ATOM 757 C C . TYR A 1 95 ? -2.149 -5.674 6.690 1.00 93.44 95 TYR A C 1
ATOM 759 O O . TYR A 1 95 ? -1.810 -4.728 5.979 1.00 93.44 95 TYR A O 1
ATOM 767 N N . LEU A 1 96 ? -1.282 -6.559 7.173 1.00 94.00 96 LEU A N 1
ATOM 768 C CA . LEU A 1 96 ? 0.164 -6.470 6.995 1.00 94.00 96 LEU A CA 1
ATOM 769 C C . LEU A 1 96 ? 0.669 -7.559 6.052 1.00 94.00 96 LEU A C 1
ATOM 771 O O . LEU A 1 96 ? 0.298 -8.723 6.173 1.00 94.00 96 LEU A O 1
ATOM 775 N N . ARG A 1 97 ? 1.552 -7.193 5.128 1.00 92.62 97 ARG A N 1
ATOM 776 C CA . ARG A 1 97 ? 2.295 -8.142 4.285 1.00 92.62 97 ARG A CA 1
ATOM 777 C C . ARG A 1 97 ? 3.614 -8.515 4.948 1.00 92.62 97 ARG A C 1
ATOM 779 O O . ARG A 1 97 ? 4.044 -7.815 5.865 1.00 92.62 97 ARG A O 1
ATOM 786 N N . THR A 1 98 ? 4.281 -9.569 4.479 1.00 93.56 98 THR A N 1
ATOM 787 C CA . THR A 1 98 ? 5.693 -9.744 4.860 1.00 93.56 98 THR A CA 1
ATOM 788 C C . THR A 1 98 ? 6.508 -8.530 4.383 1.00 93.56 98 THR A C 1
ATOM 790 O O . THR A 1 98 ? 6.111 -7.876 3.408 1.00 93.56 98 THR A O 1
ATOM 793 N N . PRO A 1 99 ? 7.621 -8.174 5.049 1.00 93.88 99 PRO A N 1
ATOM 794 C CA . PRO A 1 99 ? 8.488 -7.087 4.593 1.00 93.88 99 PRO A CA 1
ATOM 795 C C . PRO A 1 99 ? 8.862 -7.174 3.105 1.00 93.88 99 PRO A C 1
ATOM 797 O O . PRO A 1 99 ? 8.795 -6.168 2.400 1.00 93.88 99 PRO A O 1
ATOM 800 N N . SER A 1 100 ? 9.181 -8.368 2.602 1.00 93.38 100 SER A N 1
ATOM 801 C CA . SER A 1 100 ? 9.509 -8.612 1.192 1.00 93.38 100 SER A CA 1
ATOM 802 C C . SER A 1 100 ? 8.339 -8.317 0.242 1.00 93.38 100 SER A C 1
ATOM 804 O O . SER A 1 100 ? 8.499 -7.595 -0.746 1.00 93.38 100 SER A O 1
ATOM 806 N N . GLU A 1 101 ? 7.136 -8.806 0.549 1.00 93.19 101 GLU A N 1
ATOM 807 C CA . GLU A 1 101 ? 5.915 -8.555 -0.229 1.00 93.19 101 GLU A CA 1
ATOM 808 C C . GLU A 1 101 ? 5.493 -7.079 -0.189 1.00 93.19 101 GLU A C 1
ATOM 810 O O . GLU A 1 101 ? 5.005 -6.522 -1.182 1.00 93.19 101 GLU A O 1
ATOM 815 N N . PHE A 1 102 ? 5.670 -6.434 0.965 1.00 92.62 102 PHE A N 1
ATOM 816 C CA . PHE A 1 102 ? 5.443 -5.004 1.128 1.00 92.62 102 PHE A CA 1
ATOM 817 C C . PHE A 1 102 ? 6.417 -4.193 0.269 1.00 92.62 102 PHE A C 1
ATOM 819 O O . PHE A 1 102 ? 5.975 -3.317 -0.478 1.00 92.62 102 PHE A O 1
ATOM 826 N N . TYR A 1 103 ? 7.708 -4.539 0.288 1.00 93.94 103 TYR A N 1
ATOM 827 C CA . TYR A 1 103 ? 8.731 -3.881 -0.522 1.00 93.94 103 TYR A CA 1
ATOM 828 C C . TYR A 1 103 ? 8.426 -3.980 -2.023 1.00 93.94 103 TYR A C 1
ATOM 830 O O . TYR A 1 103 ? 8.431 -2.962 -2.714 1.00 93.94 103 TYR A O 1
ATOM 838 N N . VAL A 1 104 ? 8.062 -5.166 -2.534 1.00 94.00 104 VAL A N 1
ATOM 839 C CA . VAL A 1 104 ? 7.656 -5.339 -3.947 1.00 94.00 104 VAL A CA 1
ATOM 840 C C . VAL A 1 104 ? 6.480 -4.430 -4.306 1.00 94.00 104 VAL A C 1
ATOM 842 O O . VAL A 1 104 ? 6.466 -3.803 -5.368 1.00 94.00 104 VAL A O 1
ATOM 845 N N . SER A 1 105 ? 5.495 -4.325 -3.415 1.00 91.19 105 SER A N 1
ATOM 846 C CA . SER A 1 105 ? 4.336 -3.454 -3.611 1.00 91.19 105 SER A CA 1
ATOM 847 C C . SER A 1 105 ? 4.708 -1.973 -3.626 1.00 91.19 105 SER A C 1
ATOM 849 O O . SER A 1 105 ? 4.203 -1.222 -4.463 1.00 91.19 105 SER A O 1
ATOM 851 N N . MET A 1 106 ? 5.577 -1.544 -2.708 1.00 91.25 106 MET A N 1
ATOM 852 C CA . MET A 1 106 ? 6.071 -0.169 -2.652 1.00 91.25 106 MET A CA 1
ATOM 853 C C . MET A 1 106 ? 6.875 0.179 -3.898 1.00 91.25 106 MET A C 1
ATOM 855 O O . MET A 1 106 ? 6.601 1.194 -4.530 1.00 91.25 106 MET A O 1
ATOM 859 N N . MET A 1 107 ? 7.811 -0.684 -4.284 1.00 92.88 107 MET A N 1
ATOM 860 C CA . MET A 1 107 ? 8.648 -0.526 -5.469 1.00 92.88 107 MET A CA 1
ATOM 861 C C . MET A 1 107 ? 7.805 -0.374 -6.743 1.00 92.88 107 MET A C 1
ATOM 863 O O . MET A 1 107 ? 8.040 0.540 -7.532 1.00 92.88 107 MET A O 1
ATOM 867 N N . GLN A 1 108 ? 6.756 -1.190 -6.907 1.00 92.56 108 GLN A N 1
ATOM 868 C CA . GLN A 1 108 ? 5.808 -1.047 -8.018 1.00 92.56 108 GLN A CA 1
ATOM 869 C C . GLN A 1 108 ? 5.144 0.328 -8.068 1.00 92.56 108 GLN A C 1
ATOM 871 O O . GLN A 1 108 ? 4.969 0.880 -9.150 1.00 92.56 108 GLN A O 1
ATOM 876 N N . GLN A 1 109 ? 4.723 0.878 -6.927 1.00 90.56 109 GLN A N 1
ATOM 877 C CA . GLN A 1 109 ? 4.121 2.214 -6.895 1.00 90.56 109 GLN A CA 1
ATOM 878 C C . GLN A 1 109 ? 5.168 3.308 -7.105 1.00 90.56 109 GLN A C 1
ATOM 880 O O . GLN A 1 109 ? 4.891 4.296 -7.784 1.00 90.56 109 GLN A O 1
ATOM 885 N N . TRP A 1 110 ? 6.366 3.113 -6.561 1.00 92.56 110 TRP A N 1
ATOM 886 C CA . TRP A 1 110 ? 7.489 4.033 -6.655 1.00 92.56 110 TRP A CA 1
ATOM 887 C C . TRP A 1 110 ? 7.927 4.260 -8.100 1.00 92.56 110 TRP A C 1
ATOM 889 O O . TRP A 1 110 ? 7.987 5.406 -8.551 1.00 92.56 110 TRP A O 1
ATOM 899 N N . PHE A 1 111 ? 8.106 3.187 -8.873 1.00 94.38 111 PHE A N 1
ATOM 900 C CA . PHE A 1 111 ? 8.535 3.291 -10.269 1.00 94.38 111 PHE A CA 1
ATOM 901 C C . PHE A 1 111 ? 7.512 3.942 -11.205 1.00 94.38 111 PHE A C 1
ATOM 903 O O . PHE A 1 111 ? 7.860 4.387 -12.294 1.00 94.38 111 PHE A O 1
ATOM 910 N N . LYS A 1 112 ? 6.257 4.121 -10.777 1.00 93.19 112 LYS A N 1
ATOM 911 C CA . LYS A 1 112 ? 5.286 4.933 -11.537 1.00 93.19 112 LYS A CA 1
ATOM 912 C C . LYS A 1 112 ? 5.620 6.428 -11.523 1.00 93.19 112 LYS A C 1
ATOM 914 O O . LYS A 1 112 ? 5.018 7.187 -12.282 1.00 93.19 112 LYS A O 1
ATOM 919 N N . ALA A 1 113 ? 6.523 6.856 -10.644 1.00 92.38 113 ALA A N 1
ATOM 920 C CA . ALA A 1 113 ? 6.899 8.252 -10.451 1.00 92.38 113 ALA A CA 1
ATOM 921 C C . ALA A 1 113 ? 8.413 8.462 -10.264 1.00 92.38 113 ALA A C 1
ATOM 923 O O . ALA A 1 113 ? 8.846 9.586 -10.031 1.00 92.38 113 ALA A O 1
ATOM 924 N N . SER A 1 114 ? 9.232 7.414 -10.341 1.00 93.69 114 SER A N 1
ATOM 925 C CA . SER A 1 114 ? 10.666 7.464 -10.046 1.00 93.69 114 SER A CA 1
ATOM 926 C C . SER A 1 114 ? 11.433 6.443 -10.885 1.00 93.69 114 SER A C 1
ATOM 928 O O . SER A 1 114 ? 10.861 5.457 -11.338 1.00 93.69 114 SER A O 1
ATOM 930 N N . ALA A 1 115 ? 12.710 6.711 -11.131 1.00 94.38 115 ALA A N 1
ATOM 931 C CA . ALA A 1 115 ? 13.651 5.797 -11.778 1.00 94.38 115 ALA A CA 1
ATOM 932 C C . ALA A 1 115 ? 14.571 5.088 -10.761 1.00 94.38 115 ALA A C 1
ATOM 934 O O . ALA A 1 115 ? 15.198 4.069 -11.073 1.00 94.38 115 ALA A O 1
ATOM 935 N N . GLN A 1 116 ? 14.672 5.639 -9.551 1.00 93.31 116 GLN A N 1
ATOM 936 C CA . GLN A 1 116 ? 15.569 5.170 -8.499 1.00 93.31 116 GLN A CA 1
ATOM 937 C C . GLN A 1 116 ? 14.962 3.997 -7.740 1.00 93.31 116 GLN A C 1
ATOM 939 O O . GLN A 1 116 ? 13.757 3.956 -7.516 1.00 93.31 116 GLN A O 1
ATOM 944 N N . LEU A 1 117 ? 15.792 3.044 -7.329 1.00 91.75 117 LEU A N 1
ATOM 945 C CA . LEU A 1 117 ? 15.353 1.962 -6.457 1.00 91.75 117 LEU A CA 1
ATOM 946 C C . LEU A 1 117 ? 15.195 2.477 -5.016 1.00 91.75 117 LEU A C 1
ATOM 948 O O . LEU A 1 117 ? 15.976 3.309 -4.560 1.00 91.75 117 LEU A O 1
ATOM 952 N N . LEU A 1 118 ? 14.179 1.985 -4.304 1.00 88.31 118 LEU A N 1
ATOM 953 C CA . LEU A 1 118 ? 14.001 2.270 -2.879 1.00 88.31 118 LEU A CA 1
ATOM 954 C C . LEU A 1 118 ? 15.061 1.548 -2.044 1.00 88.31 118 LEU A C 1
ATOM 956 O O . LEU A 1 118 ? 15.415 0.408 -2.347 1.00 88.31 118 LEU A O 1
ATOM 960 N N . ALA A 1 119 ? 15.482 2.162 -0.939 1.00 87.00 119 ALA A N 1
ATOM 961 C CA . ALA A 1 119 ? 16.308 1.487 0.057 1.00 87.00 119 ALA A CA 1
ATOM 962 C C . ALA A 1 119 ? 15.609 0.216 0.569 1.00 87.00 119 ALA A C 1
ATOM 964 O O . ALA A 1 119 ? 14.410 0.226 0.860 1.00 87.00 119 ALA A O 1
ATOM 965 N N . LEU A 1 120 ? 16.355 -0.886 0.649 1.00 85.25 120 LEU A N 1
ATOM 966 C CA . LEU A 1 120 ? 15.850 -2.187 1.084 1.00 85.25 120 LEU A CA 1
ATOM 967 C C . LEU A 1 120 ? 15.814 -2.271 2.614 1.00 85.25 120 LEU A C 1
ATOM 969 O O . LEU A 1 120 ? 16.613 -2.968 3.243 1.00 85.25 120 LEU A O 1
ATOM 973 N N . GLU A 1 121 ? 14.861 -1.565 3.208 1.00 82.25 121 GLU A N 1
ATOM 974 C CA . GLU A 1 121 ? 14.677 -1.525 4.655 1.00 82.25 121 GLU A CA 1
ATOM 975 C C . GLU A 1 121 ? 13.340 -2.162 5.056 1.00 82.25 121 GLU A C 1
ATOM 977 O O . GLU A 1 121 ? 12.314 -1.912 4.413 1.00 82.25 121 GLU A O 1
ATOM 982 N N . PRO A 1 122 ? 13.314 -3.003 6.108 1.00 79.44 122 PRO A N 1
ATOM 983 C CA . PRO A 1 122 ? 12.056 -3.479 6.660 1.00 79.44 122 PRO A CA 1
ATOM 984 C C . PRO A 1 122 ? 11.308 -2.304 7.320 1.00 79.44 122 PRO A C 1
A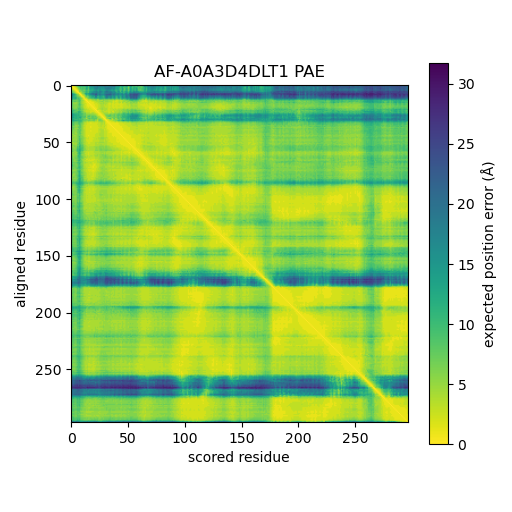TOM 986 O O . PRO A 1 122 ? 11.936 -1.490 7.996 1.00 79.44 122 PRO A O 1
ATOM 989 N N . PRO A 1 123 ? 9.979 -2.203 7.163 1.00 84.44 123 PRO A N 1
ATOM 990 C CA . PRO A 1 123 ? 9.205 -1.132 7.785 1.00 84.44 123 PRO A CA 1
ATOM 991 C C . PRO A 1 123 ? 9.039 -1.342 9.300 1.00 84.44 123 PRO A C 1
ATOM 993 O O . PRO A 1 123 ? 8.913 -2.475 9.764 1.00 84.44 123 PRO A O 1
ATOM 996 N N . ASP A 1 124 ? 8.937 -0.243 10.052 1.00 87.50 124 ASP A N 1
ATOM 997 C CA . ASP A 1 124 ? 8.624 -0.233 11.492 1.00 87.50 124 ASP A CA 1
ATOM 998 C C . ASP A 1 124 ? 7.108 -0.406 11.739 1.00 87.50 124 ASP A C 1
ATOM 1000 O O . ASP A 1 124 ? 6.397 0.545 12.087 1.00 87.50 124 ASP A O 1
ATOM 1004 N N . MET A 1 125 ? 6.569 -1.604 11.502 1.00 91.44 125 MET A N 1
ATOM 1005 C CA . MET A 1 125 ? 5.120 -1.842 11.501 1.00 91.44 125 MET A CA 1
ATOM 1006 C C . MET A 1 125 ? 4.495 -1.742 12.897 1.00 91.44 125 MET A C 1
ATOM 1008 O O . MET A 1 125 ? 3.438 -1.125 13.053 1.00 91.44 125 MET A O 1
ATOM 1012 N N . LEU A 1 126 ? 5.123 -2.332 13.920 1.00 92.75 126 LEU A N 1
ATOM 1013 C CA . LEU A 1 126 ? 4.582 -2.332 15.283 1.00 92.75 126 LEU A CA 1
ATOM 1014 C C . LEU A 1 126 ? 4.518 -0.913 15.840 1.00 92.75 126 LEU A C 1
ATOM 1016 O O . LEU A 1 126 ? 3.487 -0.511 16.373 1.00 92.75 126 LEU A O 1
ATOM 1020 N N . LYS A 1 127 ? 5.584 -0.132 15.638 1.00 89.44 127 LYS A N 1
ATOM 1021 C CA . LYS A 1 127 ? 5.636 1.272 16.064 1.00 89.44 127 LYS A CA 1
ATOM 1022 C C . LYS A 1 127 ? 4.491 2.092 15.467 1.00 89.44 127 LYS A C 1
ATOM 1024 O O . LYS A 1 127 ? 3.931 2.939 16.158 1.00 89.44 127 LYS A O 1
ATOM 1029 N N . GLN A 1 128 ? 4.131 1.853 14.204 1.00 89.75 128 GLN A N 1
ATOM 1030 C CA . GLN A 1 128 ? 2.993 2.539 13.585 1.00 89.75 128 GLN A CA 1
ATOM 1031 C C . GLN A 1 128 ? 1.659 2.119 14.209 1.00 89.75 128 GLN A C 1
ATOM 1033 O O . GLN A 1 128 ? 0.821 2.975 14.480 1.00 89.75 128 GLN A O 1
ATOM 1038 N N . LEU A 1 129 ? 1.470 0.827 14.487 1.00 93.31 129 LEU A N 1
ATOM 1039 C CA . LEU A 1 129 ? 0.243 0.311 15.103 1.00 93.31 129 LEU A CA 1
ATOM 1040 C C . LEU A 1 129 ? 0.070 0.748 16.560 1.00 93.31 129 LEU A C 1
ATOM 1042 O O . LEU A 1 129 ? -1.053 0.998 16.998 1.00 93.31 129 LEU A O 1
ATOM 1046 N N . ASP A 1 130 ? 1.162 0.885 17.308 1.00 92.62 130 ASP A N 1
ATOM 1047 C CA . ASP A 1 130 ? 1.119 1.293 18.714 1.00 92.62 130 ASP A CA 1
ATOM 1048 C C . ASP A 1 130 ? 0.464 2.670 18.893 1.00 92.62 130 ASP A C 1
ATOM 1050 O O . ASP A 1 130 ? -0.261 2.876 19.868 1.00 92.62 130 ASP A O 1
ATOM 1054 N N . ARG A 1 131 ? 0.616 3.565 17.905 1.00 92.50 131 ARG A N 1
ATOM 1055 C CA . ARG A 1 131 ? -0.015 4.898 17.875 1.00 92.50 131 ARG A CA 1
ATOM 1056 C C . ARG A 1 131 ? -1.543 4.837 17.893 1.00 92.50 131 ARG A C 1
ATOM 1058 O O . ARG A 1 131 ? -2.177 5.758 18.389 1.00 92.50 131 ARG A O 1
ATOM 1065 N N . TYR A 1 132 ? -2.121 3.761 17.365 1.00 94.12 132 TYR A N 1
ATOM 1066 C CA . TYR A 1 132 ? -3.566 3.536 17.313 1.00 94.12 132 TYR A CA 1
ATOM 1067 C C . TYR A 1 132 ? -4.106 2.831 18.552 1.00 94.12 132 TYR A C 1
ATOM 1069 O O . TYR A 1 132 ? -5.281 2.970 18.883 1.00 94.12 132 TYR A O 1
ATOM 1077 N N . SER A 1 133 ? -3.252 2.089 19.256 1.00 92.25 133 SER A N 1
ATOM 1078 C CA . SER A 1 133 ? -3.681 1.237 20.366 1.00 92.25 133 SER A CA 1
ATOM 1079 C C . SER A 1 133 ? -4.219 1.992 21.582 1.00 92.25 133 SER A C 1
ATOM 1081 O O . SER A 1 133 ? -4.929 1.401 22.389 1.00 92.25 133 SER A O 1
ATOM 1083 N N . SER A 1 134 ? -3.917 3.287 21.709 1.00 89.50 134 SER A N 1
ATOM 1084 C CA . SER A 1 134 ? -4.483 4.159 22.744 1.00 89.50 134 SER A CA 1
ATOM 1085 C C . SER A 1 134 ? -5.878 4.690 22.405 1.00 89.50 134 SER A C 1
ATOM 1087 O O . SER A 1 134 ? -6.558 5.196 23.293 1.00 89.50 134 SER A O 1
ATOM 1089 N N . LEU A 1 135 ? -6.304 4.605 21.142 1.00 92.38 135 LEU A N 1
ATOM 1090 C CA . LEU A 1 135 ? -7.574 5.166 20.673 1.00 92.38 135 LEU A CA 1
ATOM 1091 C C . LEU A 1 135 ? -8.703 4.142 20.619 1.00 92.38 135 LEU A C 1
ATOM 1093 O O . LEU A 1 135 ? -9.870 4.519 20.571 1.00 92.38 135 LEU A O 1
ATOM 1097 N N . GLY A 1 136 ? -8.357 2.860 20.558 1.00 92.75 136 GLY A N 1
ATOM 1098 C CA . GLY A 1 136 ? -9.320 1.797 20.350 1.00 92.75 136 GLY A CA 1
ATOM 1099 C C . GLY A 1 136 ? -8.658 0.444 20.152 1.00 92.75 136 GLY A C 1
ATOM 1100 O O . GLY A 1 136 ? -7.431 0.298 20.184 1.00 92.75 136 GLY A O 1
ATOM 1101 N N . LYS A 1 137 ? -9.491 -0.570 19.937 1.00 94.19 137 LYS A N 1
ATOM 1102 C CA . LYS A 1 137 ? -9.031 -1.942 19.723 1.00 94.19 137 LYS A CA 1
ATOM 1103 C C . LYS A 1 137 ? -8.334 -2.047 18.370 1.00 94.19 137 LYS A C 1
ATOM 1105 O O . LYS A 1 137 ? -8.895 -1.668 17.347 1.00 94.19 137 LYS A O 1
ATOM 1110 N N . VAL A 1 138 ? -7.124 -2.602 18.356 1.00 95.50 138 VAL A N 1
ATOM 1111 C CA . VAL A 1 138 ? -6.351 -2.830 17.128 1.00 95.50 138 VAL A CA 1
ATOM 1112 C C . VAL A 1 138 ? -6.342 -4.319 16.807 1.00 95.50 138 VAL A C 1
ATOM 1114 O O . VAL A 1 138 ? -5.825 -5.133 17.572 1.00 95.50 138 VAL A O 1
ATOM 1117 N N . MET A 1 139 ? -6.901 -4.667 15.655 1.00 95.06 139 MET A N 1
ATOM 1118 C CA . MET A 1 139 ? -6.880 -5.997 15.068 1.00 95.06 139 MET A CA 1
ATOM 1119 C C . MET A 1 139 ? -5.874 -6.021 13.924 1.00 95.06 139 MET A C 1
ATOM 1121 O O . MET A 1 139 ? -5.921 -5.192 13.018 1.00 95.06 139 MET A O 1
ATOM 1125 N N . VAL A 1 140 ? -4.967 -6.993 13.949 1.00 95.00 140 VAL A N 1
ATOM 1126 C CA . VAL A 1 140 ? -3.930 -7.134 12.926 1.00 95.00 140 VAL A CA 1
ATOM 1127 C C . VAL A 1 140 ? -4.097 -8.477 12.238 1.00 95.00 140 VAL A C 1
ATOM 1129 O O . VAL A 1 140 ? -4.250 -9.508 12.891 1.00 95.00 140 VAL A O 1
ATOM 1132 N N . ARG A 1 141 ? -4.065 -8.468 10.908 1.00 93.44 141 ARG A N 1
ATOM 1133 C CA . ARG A 1 141 ? -4.170 -9.654 10.057 1.00 93.44 141 ARG A CA 1
ATOM 1134 C C . ARG A 1 141 ? -2.999 -9.687 9.088 1.00 93.44 141 ARG A C 1
ATOM 1136 O O . ARG A 1 141 ? -2.530 -8.647 8.627 1.00 93.44 141 ARG A O 1
ATOM 1143 N N . LYS A 1 142 ? -2.534 -10.887 8.741 1.00 93.25 142 LYS A N 1
ATOM 1144 C CA . LYS A 1 142 ? -1.645 -11.046 7.588 1.00 93.25 142 LYS A CA 1
ATOM 1145 C C . LYS A 1 142 ? -2.471 -10.842 6.317 1.00 93.25 142 LYS A C 1
ATOM 1147 O O . LYS A 1 142 ? -3.554 -11.406 6.191 1.00 93.25 142 LYS A O 1
ATOM 1152 N N . TYR A 1 143 ? -1.968 -10.051 5.379 1.00 92.12 143 TYR A N 1
ATOM 1153 C CA . TYR A 1 143 ? -2.555 -9.928 4.056 1.00 92.12 143 TYR A CA 1
ATOM 1154 C C . TYR A 1 143 ? -2.188 -11.155 3.225 1.00 92.12 143 TYR A C 1
ATOM 1156 O O . TYR A 1 143 ? -1.116 -11.204 2.628 1.00 92.12 143 TYR A O 1
ATOM 1164 N N . ASP A 1 144 ? -3.079 -12.138 3.191 1.00 87.19 144 ASP A N 1
ATOM 1165 C CA . ASP A 1 144 ? -2.903 -13.360 2.418 1.00 87.19 144 ASP A CA 1
ATOM 1166 C C . ASP A 1 144 ? -4.200 -13.691 1.685 1.00 87.19 144 ASP A C 1
ATOM 1168 O O . ASP A 1 144 ? -5.139 -14.231 2.262 1.00 87.19 144 ASP A O 1
ATOM 1172 N N . ARG A 1 145 ? -4.246 -13.370 0.387 1.00 83.25 145 ARG A N 1
ATOM 1173 C CA . ARG A 1 145 ? -5.430 -13.635 -0.439 1.00 83.25 145 ARG A CA 1
ATOM 1174 C C . ARG A 1 145 ? -5.806 -15.111 -0.463 1.00 83.25 145 ARG A C 1
ATOM 1176 O O . ARG A 1 145 ? -6.988 -15.399 -0.537 1.00 83.25 145 ARG A O 1
ATOM 1183 N N . ALA A 1 146 ? -4.840 -16.027 -0.399 1.00 83.44 146 ALA A N 1
ATOM 1184 C CA . ALA A 1 146 ? -5.150 -17.455 -0.395 1.00 83.44 146 ALA A CA 1
ATOM 1185 C C . ALA A 1 146 ? -5.810 -17.898 0.922 1.00 83.44 146 ALA A C 1
ATOM 1187 O O . ALA A 1 146 ? -6.509 -18.906 0.942 1.00 83.44 146 ALA A O 1
ATOM 1188 N N . GLY A 1 147 ? -5.592 -17.146 2.005 1.00 82.38 147 GLY A N 1
ATOM 1189 C CA . GLY A 1 147 ? -6.217 -17.374 3.306 1.00 82.38 147 GLY A CA 1
ATOM 1190 C C . GLY A 1 147 ? -7.544 -16.639 3.513 1.00 82.38 147 GLY A C 1
ATOM 1191 O O . GLY A 1 147 ? -8.217 -16.907 4.504 1.00 82.38 147 GLY A O 1
ATOM 1192 N N . PHE A 1 148 ? -7.927 -15.720 2.622 1.00 86.12 148 PHE A N 1
ATOM 1193 C CA . PHE A 1 148 ? -9.198 -15.002 2.720 1.00 86.12 148 PHE A CA 1
ATOM 1194 C C . PHE A 1 148 ? -10.347 -15.833 2.154 1.00 86.12 148 PHE A C 1
ATOM 1196 O O . PHE A 1 148 ? -10.202 -16.490 1.120 1.00 86.12 148 PHE A O 1
ATOM 1203 N N . LYS A 1 149 ? -11.521 -15.733 2.783 1.00 79.31 149 LYS A N 1
ATOM 1204 C CA . LYS A 1 149 ? -12.770 -16.273 2.238 1.00 79.31 149 LYS A CA 1
ATOM 1205 C C . LYS A 1 149 ? -13.010 -15.703 0.837 1.00 79.31 149 LYS A C 1
ATOM 1207 O O . LYS A 1 149 ? -12.889 -14.495 0.621 1.00 79.31 149 LYS A O 1
ATOM 1212 N N . ASP A 1 150 ? -13.260 -16.590 -0.122 1.00 80.19 150 ASP A N 1
ATOM 1213 C CA . ASP A 1 150 ? -13.444 -16.271 -1.546 1.00 80.19 150 ASP A CA 1
ATOM 1214 C C . ASP A 1 150 ? -12.284 -15.468 -2.177 1.00 80.19 150 ASP A C 1
ATOM 1216 O O . ASP A 1 150 ? -12.445 -14.800 -3.197 1.00 80.19 150 ASP A O 1
ATOM 1220 N N . GLY A 1 151 ? -11.094 -15.487 -1.564 1.00 82.12 151 GLY A N 1
ATOM 1221 C CA . GLY A 1 151 ? -9.939 -14.712 -2.020 1.00 82.12 151 GLY A CA 1
ATOM 1222 C C . GLY A 1 151 ? -10.066 -13.193 -1.840 1.00 82.12 151 GLY A C 1
ATOM 1223 O O . GLY A 1 151 ? -9.248 -12.436 -2.380 1.00 82.12 151 GLY A O 1
ATOM 1224 N N . SER A 1 152 ? -11.070 -12.730 -1.089 1.00 83.00 152 SER A N 1
ATOM 1225 C CA . SER A 1 152 ? -11.449 -11.321 -0.991 1.00 83.00 152 SER A CA 1
ATOM 1226 C C . SER A 1 152 ? -11.167 -10.745 0.392 1.00 83.00 152 SER A C 1
ATOM 1228 O O . SER A 1 152 ? -11.711 -11.179 1.404 1.00 83.00 152 SER A O 1
ATOM 1230 N N . VAL A 1 153 ? -10.368 -9.674 0.429 1.00 85.12 153 VAL A N 1
ATOM 1231 C CA . VAL A 1 153 ? -10.160 -8.895 1.662 1.00 85.12 153 VAL A CA 1
ATOM 1232 C C . VAL A 1 153 ? -11.462 -8.262 2.154 1.00 85.12 153 VAL A C 1
ATOM 1234 O O . VAL A 1 153 ? -11.610 -8.018 3.342 1.00 85.12 153 VAL A O 1
ATOM 1237 N N . ILE A 1 154 ? -12.414 -7.990 1.255 1.00 85.50 154 ILE A N 1
ATOM 1238 C CA . ILE A 1 154 ? -13.696 -7.417 1.659 1.00 85.50 154 ILE A CA 1
ATOM 1239 C C . ILE A 1 154 ? -14.523 -8.456 2.407 1.00 85.50 154 ILE A C 1
ATOM 1241 O O . ILE A 1 154 ? -15.063 -8.128 3.459 1.00 85.50 154 ILE A O 1
ATOM 1245 N N . SER A 1 155 ? -14.559 -9.698 1.918 1.00 85.38 155 SER A N 1
ATOM 1246 C CA . SER A 1 155 ? -15.223 -10.802 2.615 1.00 85.38 155 SER A CA 1
ATOM 1247 C C . SER A 1 155 ? -14.602 -11.029 3.994 1.00 85.38 155 SER A C 1
ATOM 1249 O O . SER A 1 155 ? -15.334 -11.126 4.971 1.00 85.38 155 SER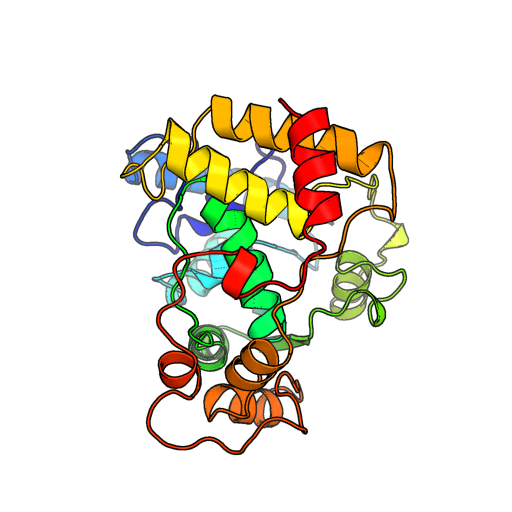 A O 1
ATOM 1251 N N . ASP A 1 156 ? -13.267 -11.002 4.093 1.00 88.75 156 ASP A N 1
ATOM 1252 C CA . ASP A 1 156 ? -12.560 -11.119 5.377 1.00 88.75 156 ASP A CA 1
ATOM 1253 C C . ASP A 1 156 ? -12.916 -9.975 6.346 1.00 88.75 156 ASP A C 1
ATOM 1255 O O . ASP A 1 156 ? -13.259 -10.231 7.496 1.00 88.75 156 ASP A O 1
ATOM 1259 N N . ILE A 1 157 ? -12.924 -8.715 5.886 1.00 89.12 157 ILE A N 1
ATOM 1260 C CA . ILE A 1 157 ? -13.340 -7.573 6.722 1.00 89.12 157 ILE A CA 1
ATOM 1261 C C . ILE A 1 157 ? -14.790 -7.730 7.181 1.00 89.12 157 ILE A C 1
ATOM 1263 O O . ILE A 1 157 ? -15.085 -7.489 8.347 1.00 89.12 157 ILE A O 1
ATOM 1267 N N . CYS A 1 158 ? -15.693 -8.107 6.277 1.00 88.00 158 CYS A N 1
ATOM 1268 C CA . CYS A 1 158 ? -17.110 -8.265 6.585 1.00 88.00 158 CYS A CA 1
ATOM 1269 C C . CYS A 1 158 ? -17.332 -9.346 7.646 1.00 88.00 158 CYS A C 1
ATOM 1271 O O . CYS A 1 158 ? -18.025 -9.085 8.627 1.00 88.00 158 CYS A O 1
ATOM 1273 N N . ASP A 1 159 ? -16.661 -10.493 7.517 1.00 88.56 159 ASP A N 1
ATOM 1274 C CA . ASP A 1 159 ? -16.698 -11.556 8.522 1.00 88.56 159 ASP A CA 1
ATOM 1275 C C . ASP A 1 159 ? -16.150 -11.067 9.883 1.00 88.56 159 ASP A C 1
ATOM 1277 O O . ASP A 1 159 ? -16.711 -11.402 10.926 1.00 88.56 159 ASP A O 1
ATOM 1281 N N . LEU A 1 160 ? -15.099 -10.229 9.901 1.00 88.56 160 LEU A N 1
ATOM 1282 C CA . LEU A 1 160 ? -14.549 -9.652 11.141 1.00 88.56 160 LEU A CA 1
ATOM 1283 C C . LEU A 1 160 ? -15.519 -8.718 11.863 1.00 88.56 160 LEU A C 1
ATOM 1285 O O . LEU A 1 160 ? -15.533 -8.702 13.092 1.00 88.56 160 LEU A O 1
ATOM 1289 N N . VAL A 1 161 ? -16.286 -7.927 11.111 1.00 87.19 161 VAL A N 1
ATOM 1290 C CA . VAL A 1 161 ? -17.216 -6.933 11.670 1.00 87.19 161 VAL A CA 1
ATOM 1291 C C . VAL A 1 161 ? -18.664 -7.431 11.741 1.00 87.19 161 VAL A C 1
ATOM 1293 O O . VAL A 1 161 ? -19.558 -6.650 12.054 1.00 87.19 161 VAL A O 1
ATOM 1296 N N . GLY A 1 162 ? -18.916 -8.708 11.431 1.00 86.94 162 GLY A N 1
ATOM 1297 C CA . GLY A 1 162 ? -20.254 -9.308 11.475 1.00 86.94 162 GLY A CA 1
ATOM 1298 C C . GLY A 1 162 ? -21.221 -8.787 10.405 1.00 86.94 162 GLY A C 1
ATOM 1299 O O . GLY A 1 162 ? -22.431 -8.787 10.617 1.00 86.94 162 GLY A O 1
ATOM 1300 N N . VAL A 1 163 ? -20.710 -8.322 9.263 1.00 84.62 163 VAL A N 1
ATOM 1301 C CA . VAL A 1 163 ? -21.515 -7.826 8.137 1.00 84.62 163 VAL A CA 1
ATOM 1302 C C . VAL A 1 163 ? -21.644 -8.918 7.076 1.00 84.62 163 VAL A C 1
ATOM 1304 O O . VAL A 1 163 ? -20.664 -9.561 6.717 1.00 84.62 163 VAL A O 1
ATOM 1307 N N . ASP A 1 164 ? -22.842 -9.104 6.522 1.00 83.44 164 ASP A N 1
ATOM 1308 C CA . ASP A 1 164 ? -23.045 -10.002 5.382 1.00 83.44 164 ASP A CA 1
ATOM 1309 C C . ASP A 1 164 ? -22.437 -9.400 4.103 1.00 83.44 164 ASP A C 1
ATOM 1311 O O . ASP A 1 164 ? -22.895 -8.373 3.592 1.00 83.44 164 ASP A O 1
ATOM 1315 N N . SER A 1 165 ? -21.388 -10.046 3.587 1.00 80.12 165 SER A N 1
ATOM 1316 C CA . SER A 1 165 ? -20.695 -9.624 2.367 1.00 80.12 165 SER A CA 1
ATOM 1317 C C . SER A 1 165 ? -21.503 -9.866 1.090 1.00 80.12 165 SER A C 1
ATOM 1319 O O . SER A 1 165 ? -21.266 -9.182 0.096 1.00 80.12 165 SER A O 1
ATOM 1321 N N . THR A 1 166 ? -22.489 -10.770 1.100 1.00 78.56 166 THR A N 1
ATOM 1322 C CA . THR A 1 166 ? -23.323 -11.064 -0.083 1.00 78.56 166 THR A CA 1
ATOM 1323 C C . THR A 1 166 ? -24.300 -9.934 -0.410 1.00 78.56 166 THR A C 1
ATOM 1325 O O . THR A 1 166 ? -24.705 -9.765 -1.558 1.00 78.56 166 THR A O 1
ATOM 1328 N N . ALA A 1 167 ? -24.626 -9.105 0.585 1.00 71.25 167 ALA A N 1
ATOM 1329 C CA . ALA A 1 167 ? -25.491 -7.940 0.440 1.00 71.25 167 ALA A CA 1
ATOM 1330 C C . ALA A 1 167 ? -24.788 -6.730 -0.207 1.00 71.25 167 ALA A C 1
ATOM 1332 O O . ALA A 1 167 ? -25.383 -5.655 -0.342 1.00 71.25 167 ALA A O 1
ATOM 1333 N N . LEU A 1 168 ? -23.509 -6.860 -0.562 1.00 73.94 168 LEU A N 1
ATOM 1334 C CA . LEU A 1 168 ? -22.704 -5.775 -1.096 1.00 73.94 168 LEU A CA 1
ATOM 1335 C C . LEU A 1 168 ? -22.556 -5.913 -2.612 1.00 73.94 168 LEU A C 1
ATOM 1337 O O . LEU A 1 168 ? -22.093 -6.931 -3.117 1.00 73.94 168 LEU A O 1
ATOM 1341 N N . ASP A 1 169 ? -22.902 -4.851 -3.344 1.00 66.81 169 ASP A N 1
ATOM 1342 C CA . ASP A 1 169 ? -22.629 -4.757 -4.782 1.00 66.81 169 ASP A CA 1
ATOM 1343 C C . ASP A 1 169 ? -21.121 -4.561 -4.999 1.00 66.81 169 ASP A C 1
ATOM 1345 O O . ASP A 1 169 ? -20.593 -3.445 -5.071 1.00 66.81 169 ASP A O 1
ATOM 1349 N N . HIS A 1 170 ? -20.400 -5.675 -5.034 1.00 62.56 170 HIS A N 1
ATOM 1350 C CA . HIS A 1 170 ? -19.006 -5.732 -5.429 1.00 62.56 170 HIS A CA 1
ATOM 1351 C C . HIS A 1 170 ? -18.943 -6.098 -6.901 1.00 62.56 170 HIS A C 1
ATOM 1353 O O . HIS A 1 170 ? -18.735 -7.251 -7.265 1.00 62.56 170 HIS A O 1
ATOM 1359 N N . LYS A 1 171 ? -19.078 -5.107 -7.785 1.00 55.31 171 LYS A N 1
ATOM 1360 C CA . LYS A 1 171 ? -18.537 -5.292 -9.134 1.00 55.31 171 LYS A CA 1
ATOM 1361 C C . LYS A 1 171 ? -17.064 -5.636 -8.966 1.00 55.31 171 LYS A C 1
ATOM 1363 O O . LYS A 1 171 ? -16.370 -4.887 -8.274 1.00 55.31 171 LYS A O 1
ATOM 1368 N N . ASP A 1 172 ? -16.619 -6.731 -9.583 1.00 49.09 172 ASP A N 1
ATOM 1369 C CA . ASP A 1 172 ? -15.216 -7.137 -9.699 1.00 49.09 172 ASP A CA 1
ATOM 1370 C C . ASP A 1 172 ? -14.422 -6.039 -10.413 1.00 49.09 172 ASP A C 1
ATOM 1372 O O . ASP A 1 172 ? -14.061 -6.095 -11.590 1.00 49.09 172 ASP A O 1
ATOM 1376 N N . LEU A 1 173 ? -14.178 -4.957 -9.691 1.00 52.94 173 LEU A N 1
ATOM 1377 C CA . LEU A 1 173 ? -13.293 -3.902 -10.091 1.00 52.94 173 LEU A CA 1
ATOM 1378 C C . LEU A 1 173 ? -11.912 -4.486 -9.846 1.00 52.94 173 LEU A C 1
ATOM 1380 O O . LEU A 1 173 ? -11.373 -4.401 -8.742 1.00 52.94 173 LEU A O 1
ATOM 1384 N N . GLN A 1 174 ? -11.339 -5.085 -10.890 1.00 49.09 174 GLN A N 1
ATOM 1385 C CA . GLN A 1 174 ? -9.904 -5.325 -11.019 1.00 49.09 174 GLN A CA 1
ATOM 1386 C C . GLN A 1 174 ? -9.171 -3.971 -10.958 1.00 49.09 174 GLN A C 1
ATOM 1388 O O . GLN A 1 174 ? -8.694 -3.428 -11.949 1.00 49.09 174 GLN A O 1
ATOM 1393 N N . ALA A 1 175 ? -9.156 -3.350 -9.778 1.00 46.88 175 ALA A N 1
ATOM 1394 C CA . ALA A 1 175 ? -8.789 -1.952 -9.597 1.00 46.88 175 ALA A CA 1
ATOM 1395 C C . ALA A 1 175 ? -7.293 -1.763 -9.323 1.00 46.88 175 ALA A C 1
ATOM 1397 O O . ALA A 1 175 ? -6.832 -0.630 -9.242 1.00 46.88 175 ALA A O 1
ATOM 1398 N N . ASN A 1 176 ? -6.525 -2.848 -9.212 1.00 56.28 176 ASN A N 1
ATOM 1399 C CA . ASN A 1 176 ? -5.084 -2.812 -8.993 1.00 56.28 176 ASN A CA 1
ATOM 1400 C C . ASN A 1 176 ? -4.423 -3.976 -9.735 1.00 56.28 176 ASN A C 1
ATOM 1402 O O . ASN A 1 176 ? -4.053 -4.976 -9.121 1.00 56.28 176 ASN A O 1
ATOM 1406 N N . ILE A 1 177 ? -4.298 -3.855 -11.057 1.00 63.28 177 ILE A N 1
ATOM 1407 C CA . ILE A 1 177 ? -3.438 -4.755 -11.828 1.00 63.28 177 ILE A CA 1
ATOM 1408 C C . ILE A 1 177 ? -1.996 -4.424 -11.426 1.00 63.28 177 ILE A C 1
ATOM 1410 O O . ILE A 1 177 ? -1.497 -3.322 -11.676 1.00 63.28 177 ILE A O 1
ATOM 1414 N N . SER A 1 178 ? -1.374 -5.342 -10.691 1.00 83.69 178 SER A N 1
ATOM 1415 C CA . SER A 1 178 ? 0.065 -5.331 -10.447 1.00 83.69 178 SER A CA 1
ATOM 1416 C C . SER A 1 178 ? 0.775 -5.675 -11.747 1.00 83.69 178 SER A C 1
ATOM 1418 O O . SER A 1 178 ? 0.357 -6.609 -12.422 1.00 83.69 178 SER A O 1
ATOM 1420 N N . LEU A 1 179 ? 1.837 -4.938 -12.067 1.00 93.62 179 LEU A N 1
ATOM 1421 C CA . LEU A 1 179 ? 2.693 -5.279 -13.201 1.00 93.62 179 LEU A CA 1
ATOM 1422 C C . LEU A 1 179 ? 3.450 -6.580 -12.903 1.00 93.62 179 LEU A C 1
ATOM 1424 O O . LEU A 1 179 ? 3.730 -6.881 -11.734 1.00 93.62 179 LEU A O 1
ATOM 1428 N N . SER A 1 180 ? 3.813 -7.320 -13.948 1.00 96.69 180 SER A N 1
ATOM 1429 C CA . SER A 1 180 ? 4.763 -8.434 -13.847 1.00 96.69 180 SER A CA 1
ATOM 1430 C C . SER A 1 180 ? 6.159 -7.965 -13.413 1.00 96.69 180 SER A C 1
ATOM 1432 O O . SER A 1 180 ? 6.458 -6.767 -13.391 1.00 96.69 180 SER A O 1
ATOM 1434 N N . ALA A 1 181 ? 7.041 -8.908 -13.076 1.00 97.44 181 ALA A N 1
ATOM 1435 C CA . ALA A 1 181 ? 8.455 -8.630 -12.835 1.00 97.44 181 ALA A CA 1
ATOM 1436 C C . ALA A 1 181 ? 9.094 -7.920 -14.038 1.00 97.44 181 ALA A C 1
ATOM 1438 O O . ALA A 1 181 ? 9.762 -6.896 -13.881 1.00 97.44 181 ALA A O 1
ATOM 1439 N N . GLU A 1 182 ? 8.820 -8.423 -15.241 1.00 98.25 182 GLU A N 1
ATOM 1440 C CA . GLU A 1 182 ? 9.320 -7.870 -16.493 1.00 98.25 182 GLU A CA 1
ATOM 1441 C C . GLU A 1 182 ? 8.766 -6.460 -16.744 1.00 98.25 182 GLU A C 1
ATOM 1443 O O . GLU A 1 182 ? 9.515 -5.549 -17.103 1.00 98.25 182 GLU A O 1
ATOM 1448 N N . GLY A 1 183 ? 7.476 -6.247 -16.471 1.00 97.50 183 GLY A N 1
ATOM 1449 C CA . GLY A 1 183 ? 6.828 -4.940 -16.565 1.00 97.50 183 GLY A CA 1
ATOM 1450 C C . GLY A 1 183 ? 7.417 -3.903 -15.605 1.00 97.50 183 GLY A C 1
ATOM 1451 O O . GLY A 1 183 ? 7.573 -2.738 -15.973 1.00 97.50 183 GLY A O 1
ATOM 1452 N N . ILE A 1 184 ? 7.799 -4.310 -14.390 1.00 97.25 184 ILE A N 1
ATOM 1453 C CA . ILE A 1 184 ? 8.474 -3.438 -13.415 1.00 97.25 184 ILE A CA 1
ATOM 1454 C C . ILE A 1 184 ? 9.858 -3.014 -13.907 1.00 97.25 184 ILE A C 1
ATOM 1456 O O . ILE A 1 184 ? 10.187 -1.827 -13.843 1.00 97.25 184 ILE A O 1
ATOM 1460 N N . ILE A 1 185 ? 10.658 -3.968 -14.391 1.00 97.94 185 ILE A N 1
ATOM 1461 C CA . ILE A 1 185 ? 12.002 -3.703 -14.923 1.00 97.94 185 ILE A CA 1
ATOM 1462 C C . ILE A 1 185 ? 11.902 -2.722 -16.089 1.00 97.94 185 ILE A C 1
ATOM 1464 O O . ILE A 1 185 ? 12.568 -1.687 -16.105 1.00 97.94 185 ILE A O 1
ATOM 1468 N N . LEU A 1 186 ? 10.988 -2.995 -17.019 1.00 97.81 186 LEU A N 1
ATOM 1469 C CA . LEU A 1 186 ? 10.796 -2.163 -18.193 1.00 97.81 186 LEU A CA 1
ATOM 1470 C C . LEU A 1 186 ? 10.285 -0.754 -17.843 1.00 97.81 186 LEU A C 1
ATOM 1472 O O . LEU A 1 186 ? 10.691 0.228 -18.467 1.00 97.81 186 LEU A O 1
ATOM 1476 N N . LEU A 1 187 ? 9.431 -0.630 -16.823 1.00 97.38 187 LEU A N 1
ATOM 1477 C CA . LEU A 1 187 ? 8.992 0.663 -16.299 1.00 97.38 187 LEU A CA 1
ATOM 1478 C C . LEU A 1 187 ? 10.159 1.462 -15.701 1.00 97.38 187 LEU A C 1
ATOM 1480 O O . LEU A 1 187 ? 10.256 2.667 -15.953 1.00 97.38 187 LEU A O 1
ATOM 1484 N N . GLN A 1 188 ? 11.051 0.818 -14.941 1.00 97.44 188 GLN A N 1
ATOM 1485 C CA . GLN A 1 188 ? 12.241 1.483 -14.412 1.00 97.44 188 GLN A CA 1
ATOM 1486 C C . GLN A 1 188 ? 13.149 1.969 -15.551 1.00 97.44 188 GLN A C 1
ATOM 1488 O O . GLN A 1 188 ? 13.553 3.133 -15.545 1.00 97.44 188 GLN A O 1
ATOM 1493 N N . ASP A 1 189 ? 13.418 1.122 -16.547 1.00 97.06 189 ASP A N 1
ATOM 1494 C CA . ASP A 1 189 ? 14.218 1.476 -17.728 1.00 97.06 189 ASP A CA 1
ATOM 1495 C C . ASP A 1 189 ? 13.632 2.675 -18.474 1.00 97.06 189 ASP A C 1
ATOM 1497 O O . ASP A 1 189 ? 14.341 3.628 -18.809 1.00 97.06 189 ASP A O 1
ATOM 1501 N N . TYR A 1 190 ? 12.317 2.658 -18.697 1.00 97.25 190 TYR A N 1
ATOM 1502 C CA . TYR A 1 190 ? 11.598 3.761 -19.322 1.00 97.25 190 TYR A CA 1
ATOM 1503 C C . TYR A 1 190 ? 11.781 5.063 -18.533 1.00 97.25 190 TYR A C 1
ATOM 1505 O O . TYR A 1 190 ? 12.155 6.096 -19.092 1.00 97.25 190 TYR A O 1
ATOM 1513 N N . ARG A 1 191 ? 11.577 5.022 -17.212 1.00 96.81 191 ARG A N 1
ATOM 1514 C CA . ARG A 1 191 ? 11.750 6.193 -16.342 1.00 96.81 191 ARG A CA 1
ATOM 1515 C C . ARG A 1 191 ? 13.186 6.697 -16.335 1.00 96.81 191 ARG A C 1
ATOM 1517 O O . ARG A 1 191 ? 13.384 7.904 -16.397 1.00 96.81 191 ARG A O 1
ATOM 1524 N N . ARG A 1 192 ? 14.182 5.812 -16.319 1.00 95.69 192 ARG A N 1
ATOM 1525 C CA . ARG A 1 192 ? 15.597 6.200 -16.430 1.00 95.69 192 ARG A CA 1
ATOM 1526 C C . ARG A 1 192 ? 15.885 6.893 -17.755 1.00 95.69 192 ARG A C 1
ATOM 1528 O O . ARG A 1 192 ? 16.563 7.911 -17.769 1.00 95.69 192 ARG A O 1
ATOM 1535 N N . ARG A 1 193 ? 15.349 6.378 -18.862 1.00 96.12 193 ARG A N 1
ATOM 1536 C CA . ARG A 1 193 ? 15.611 6.924 -20.198 1.00 96.12 193 ARG A CA 1
ATOM 1537 C C . ARG A 1 193 ? 14.946 8.279 -20.438 1.00 96.12 193 ARG A C 1
ATOM 1539 O O . ARG A 1 193 ? 15.559 9.145 -21.051 1.00 96.12 193 ARG A O 1
ATOM 1546 N N . TYR A 1 194 ? 13.703 8.453 -19.990 1.00 96.38 194 TYR A N 1
ATOM 1547 C CA . TYR A 1 194 ? 12.886 9.622 -20.347 1.00 96.38 194 TYR A CA 1
ATOM 1548 C C . TYR A 1 194 ? 12.654 10.607 -19.191 1.00 96.38 194 TYR A C 1
ATOM 1550 O O . TYR A 1 194 ? 12.234 11.738 -19.426 1.00 96.38 194 TYR A O 1
ATOM 1558 N N . HIS A 1 195 ? 12.935 10.206 -17.947 1.00 95.06 195 HIS A N 1
ATOM 1559 C CA . HIS A 1 195 ? 12.666 10.987 -16.730 1.00 95.06 195 HIS A CA 1
ATOM 1560 C C . HIS A 1 195 ? 13.802 10.912 -15.700 1.00 95.06 195 HIS A C 1
ATOM 1562 O O . HIS A 1 195 ? 13.544 11.042 -14.501 1.00 95.06 195 HIS A O 1
ATOM 1568 N N . ALA A 1 196 ? 15.050 10.712 -16.140 1.00 90.50 196 ALA A N 1
ATOM 1569 C CA . ALA A 1 196 ? 16.212 10.772 -15.254 1.00 90.50 196 ALA A CA 1
ATOM 1570 C C . ALA A 1 196 ? 16.212 12.071 -14.427 1.00 90.50 196 ALA A C 1
ATOM 1572 O O . ALA A 1 196 ? 16.021 13.162 -14.966 1.00 90.50 196 ALA A O 1
ATOM 1573 N N . GLY A 1 197 ? 16.396 11.950 -13.110 1.00 87.19 197 GLY A N 1
ATOM 1574 C CA . GLY A 1 197 ? 16.434 13.090 -12.188 1.00 87.19 197 GLY A CA 1
ATOM 1575 C C . GLY A 1 197 ? 15.065 13.687 -11.841 1.00 87.19 197 GLY A C 1
ATOM 1576 O O . GLY A 1 197 ? 14.994 14.612 -11.035 1.00 87.19 197 GLY A O 1
ATOM 1577 N N . ARG A 1 198 ? 13.962 13.165 -12.395 1.00 89.12 198 ARG A N 1
ATOM 1578 C CA . ARG A 1 198 ? 12.592 13.597 -12.068 1.00 89.12 198 ARG A CA 1
ATOM 1579 C C . ARG A 1 198 ? 11.938 12.621 -11.097 1.00 89.12 198 ARG A C 1
ATOM 1581 O O . ARG A 1 198 ? 10.983 11.927 -11.442 1.00 89.12 198 ARG A O 1
ATOM 1588 N N . GLU A 1 199 ? 12.456 12.556 -9.879 1.00 90.12 199 GLU A N 1
ATOM 1589 C CA . GLU A 1 199 ? 11.987 11.601 -8.873 1.00 90.12 199 GLU A CA 1
ATOM 1590 C C . GLU A 1 199 ? 10.697 12.052 -8.178 1.00 90.12 199 GLU A C 1
ATOM 1592 O O . GLU A 1 199 ? 10.454 13.240 -7.983 1.00 90.12 199 GLU A O 1
ATOM 1597 N N . ALA A 1 200 ? 9.861 11.084 -7.797 1.00 87.06 200 ALA A N 1
ATOM 1598 C CA . ALA A 1 200 ? 8.552 11.293 -7.171 1.00 87.06 200 ALA A CA 1
ATOM 1599 C C . ALA A 1 200 ? 7.548 12.143 -7.990 1.00 87.06 200 ALA A C 1
ATOM 1601 O O . ALA A 1 200 ? 6.588 12.675 -7.426 1.00 87.06 200 ALA A O 1
ATOM 1602 N N . ILE A 1 201 ? 7.710 12.219 -9.317 1.00 88.62 201 ILE A N 1
ATOM 1603 C CA . ILE A 1 201 ? 6.829 12.965 -10.227 1.00 88.62 201 ILE A CA 1
ATOM 1604 C C . ILE A 1 201 ? 6.104 12.000 -11.171 1.00 88.62 201 ILE A C 1
ATOM 1606 O O . ILE A 1 201 ? 6.719 11.350 -12.017 1.00 88.62 201 ILE A O 1
ATOM 1610 N N . PHE A 1 202 ? 4.773 11.956 -11.069 1.00 89.12 202 PHE A N 1
ATOM 1611 C CA . PHE A 1 202 ? 3.920 11.237 -12.016 1.00 89.12 202 PHE A CA 1
ATOM 1612 C C . PHE A 1 202 ? 3.803 12.010 -13.329 1.00 89.12 202 PHE A C 1
ATOM 1614 O O . PHE A 1 202 ? 3.517 13.208 -13.323 1.00 89.12 202 PHE A O 1
ATOM 1621 N N . THR A 1 203 ? 3.942 11.317 -14.456 1.00 91.31 203 THR A N 1
ATOM 1622 C CA . THR A 1 203 ? 3.817 11.921 -15.787 1.00 91.31 203 THR A CA 1
ATOM 1623 C C . THR A 1 203 ? 2.794 11.175 -16.644 1.00 91.31 203 THR A C 1
ATOM 1625 O O . THR A 1 203 ? 2.515 9.990 -16.433 1.00 91.31 203 THR A O 1
ATOM 1628 N N . ALA A 1 204 ? 2.171 11.887 -17.587 1.00 93.00 204 ALA A N 1
ATOM 1629 C CA . ALA A 1 204 ? 1.108 11.332 -18.425 1.00 93.00 204 ALA A CA 1
ATOM 1630 C C . ALA A 1 204 ? 1.616 10.210 -19.346 1.00 93.00 204 ALA A C 1
ATOM 1632 O O . ALA A 1 204 ? 0.930 9.207 -19.531 1.00 93.00 204 ALA A O 1
ATOM 1633 N N . ASP A 1 205 ? 2.833 10.353 -19.860 1.00 95.94 205 ASP A N 1
ATOM 1634 C CA . ASP A 1 205 ? 3.512 9.380 -20.712 1.00 95.94 205 ASP A CA 1
ATOM 1635 C C . ASP A 1 205 ? 3.910 8.111 -19.939 1.00 95.94 205 ASP A C 1
ATOM 1637 O O . ASP A 1 205 ? 3.637 7.013 -20.418 1.00 95.94 205 ASP A O 1
ATOM 1641 N N . THR A 1 206 ? 4.385 8.227 -18.688 1.00 95.31 206 THR A N 1
ATOM 1642 C CA . THR A 1 206 ? 4.601 7.055 -17.811 1.00 95.31 206 THR A CA 1
ATOM 1643 C C . THR A 1 206 ? 3.299 6.273 -17.616 1.00 95.31 206 THR A C 1
ATOM 1645 O O . THR A 1 206 ? 3.276 5.045 -17.693 1.00 95.31 206 THR A O 1
ATOM 1648 N N . LYS A 1 207 ? 2.176 6.972 -17.397 1.00 93.44 207 LYS A N 1
ATOM 1649 C CA . LYS A 1 207 ? 0.861 6.328 -17.265 1.00 93.44 207 LYS A CA 1
ATOM 1650 C C . LYS A 1 207 ? 0.435 5.623 -18.558 1.00 93.44 207 LYS A C 1
ATOM 1652 O O . LYS A 1 207 ? -0.118 4.528 -18.479 1.00 93.44 207 LYS A O 1
ATOM 1657 N N . ALA A 1 208 ? 0.665 6.237 -19.717 1.00 95.38 208 ALA A N 1
ATOM 1658 C CA . ALA A 1 208 ? 0.376 5.619 -21.009 1.00 95.38 208 ALA A CA 1
ATOM 1659 C C . ALA A 1 208 ? 1.230 4.359 -21.228 1.00 95.38 208 ALA A C 1
ATOM 1661 O O . ALA A 1 208 ? 0.706 3.334 -21.655 1.00 95.38 208 ALA A O 1
ATOM 1662 N N . PHE A 1 209 ? 2.510 4.408 -20.851 1.00 97.00 209 PHE A N 1
ATOM 1663 C CA . PHE A 1 209 ? 3.426 3.275 -20.943 1.00 97.00 209 PHE A CA 1
ATOM 1664 C C . PHE A 1 209 ? 3.001 2.092 -20.062 1.00 97.00 209 PHE A C 1
ATOM 1666 O O . PHE A 1 209 ? 2.915 0.965 -20.541 1.00 97.00 209 PHE A O 1
ATOM 1673 N N . ILE A 1 210 ? 2.617 2.355 -18.807 1.00 95.81 210 ILE A N 1
ATOM 1674 C CA . ILE A 1 210 ? 2.019 1.340 -17.919 1.00 95.81 210 ILE A CA 1
ATOM 1675 C C . ILE A 1 210 ? 0.765 0.726 -18.556 1.00 95.81 210 ILE A C 1
ATOM 1677 O O . ILE A 1 210 ? 0.545 -0.474 -18.435 1.00 95.81 210 ILE A O 1
ATOM 1681 N N . GLY A 1 211 ? -0.048 1.536 -19.243 1.00 95.06 211 GLY A N 1
ATOM 1682 C CA . GLY A 1 211 ? -1.228 1.063 -19.967 1.00 95.06 211 GLY A CA 1
ATOM 1683 C C . GLY A 1 211 ? -0.890 0.054 -21.065 1.00 95.06 211 GLY A C 1
ATOM 1684 O O . GLY A 1 211 ? -1.557 -0.972 -21.152 1.00 95.06 211 GLY A O 1
ATOM 1685 N N . LYS A 1 212 ? 0.172 0.304 -21.845 1.00 96.75 212 LYS A N 1
ATOM 1686 C CA . LYS A 1 212 ? 0.659 -0.637 -22.866 1.00 96.75 212 LYS A CA 1
ATOM 1687 C C . LYS A 1 212 ? 1.130 -1.959 -22.251 1.00 96.75 212 LYS A C 1
ATOM 1689 O O . LYS A 1 212 ? 0.738 -3.017 -22.728 1.00 96.75 212 LYS A O 1
ATOM 1694 N N . ILE A 1 213 ? 1.914 -1.897 -21.169 1.00 97.12 213 ILE A N 1
ATOM 1695 C CA . ILE A 1 213 ? 2.374 -3.096 -20.444 1.00 97.12 213 ILE A CA 1
ATOM 1696 C C . ILE A 1 213 ? 1.178 -3.908 -19.939 1.00 97.12 213 ILE A C 1
ATOM 1698 O O . ILE A 1 213 ? 1.081 -5.098 -20.213 1.00 97.12 213 ILE A O 1
ATOM 1702 N N . ALA A 1 214 ? 0.241 -3.261 -19.242 1.00 94.75 214 ALA A N 1
ATOM 1703 C CA . ALA A 1 214 ? -0.919 -3.941 -18.672 1.00 94.75 214 ALA A CA 1
ATOM 1704 C C . ALA A 1 214 ? -1.821 -4.568 -19.750 1.00 94.75 214 ALA A C 1
ATOM 1706 O O . ALA A 1 214 ? -2.395 -5.632 -19.527 1.00 94.75 214 ALA A O 1
ATOM 1707 N N . GLN A 1 215 ? -1.946 -3.923 -20.914 1.00 94.75 215 GLN A N 1
ATOM 1708 C CA . GLN A 1 215 ? -2.677 -4.476 -22.052 1.00 94.75 215 GLN A CA 1
ATOM 1709 C C . GLN A 1 215 ? -2.016 -5.759 -22.574 1.00 94.75 215 GLN A C 1
ATOM 1711 O O . GLN A 1 215 ? -2.712 -6.753 -22.772 1.00 94.75 215 GLN A O 1
ATOM 1716 N N . GLU A 1 216 ? -0.694 -5.754 -22.753 1.00 96.50 216 GLU A N 1
ATOM 1717 C CA . GLU A 1 216 ? 0.064 -6.919 -23.224 1.00 96.50 216 GLU A CA 1
ATOM 1718 C C . GLU A 1 216 ? 0.016 -8.086 -22.223 1.00 96.50 216 GLU A C 1
ATOM 1720 O O . GLU A 1 216 ? -0.238 -9.230 -22.603 1.00 96.50 216 GLU A O 1
ATOM 1725 N N . GLU A 1 217 ? 0.189 -7.802 -20.930 1.00 95.50 217 GLU A N 1
ATOM 1726 C CA . GLU A 1 217 ? 0.089 -8.803 -19.860 1.00 95.50 217 GLU A CA 1
ATOM 1727 C C . GLU A 1 217 ? -1.319 -9.403 -19.768 1.00 95.50 217 GLU A C 1
ATOM 1729 O O . GLU A 1 217 ? -1.475 -10.610 -19.584 1.00 95.50 217 GLU A O 1
ATOM 1734 N N . SER A 1 218 ? -2.355 -8.574 -19.931 1.00 92.81 218 SER A N 1
ATOM 1735 C CA . SER A 1 218 ? -3.745 -9.034 -19.925 1.00 92.81 218 SER A CA 1
ATOM 1736 C C . SER A 1 218 ? -4.093 -9.881 -21.150 1.00 92.81 218 SER A C 1
ATOM 1738 O O . SER A 1 218 ? -4.976 -10.731 -21.046 1.00 92.81 218 SER A O 1
ATOM 1740 N N . ALA A 1 219 ? -3.449 -9.647 -22.296 1.00 95.06 219 ALA A N 1
ATOM 1741 C CA . ALA A 1 219 ? -3.637 -10.456 -23.500 1.00 95.06 219 ALA A CA 1
ATOM 1742 C C . ALA A 1 219 ? -2.966 -11.837 -23.383 1.00 95.06 219 ALA A C 1
ATOM 1744 O O . ALA A 1 219 ? -3.378 -12.781 -24.056 1.00 95.06 219 ALA A O 1
ATOM 1745 N N . HIS A 1 220 ? -1.979 -11.973 -22.492 1.00 95.31 220 HIS A N 1
ATOM 1746 C CA . HIS A 1 220 ? -1.198 -13.194 -22.293 1.00 95.31 220 HIS A CA 1
ATOM 1747 C C . HIS A 1 220 ? -1.168 -13.616 -20.812 1.00 95.31 220 HIS A C 1
ATOM 1749 O O . HIS A 1 220 ? -0.108 -13.609 -20.174 1.00 95.31 220 HIS A O 1
ATOM 1755 N N . PRO A 1 221 ? -2.323 -13.995 -20.233 1.00 92.44 221 PRO A N 1
ATOM 1756 C CA . PRO A 1 221 ? -2.409 -14.337 -18.820 1.00 92.44 221 PRO A CA 1
ATOM 1757 C C . PRO A 1 221 ? -1.496 -15.522 -18.480 1.00 92.44 221 PRO A C 1
ATOM 1759 O O . PRO A 1 221 ? -1.530 -16.564 -19.129 1.00 92.44 221 PRO A O 1
ATOM 1762 N N . GLY A 1 222 ? -0.679 -15.359 -17.438 1.00 91.81 222 GLY A N 1
ATOM 1763 C CA . GLY A 1 222 ? 0.253 -16.386 -16.962 1.00 91.81 222 GLY A CA 1
ATOM 1764 C C . GLY A 1 222 ? 1.570 -16.489 -17.737 1.00 91.81 222 GLY A C 1
ATOM 1765 O O . GLY A 1 222 ? 2.426 -17.267 -17.328 1.00 91.81 222 GLY A O 1
ATOM 1766 N N . LEU A 1 223 ? 1.762 -15.706 -18.808 1.00 96.12 223 LEU A N 1
ATOM 1767 C CA . LEU A 1 223 ? 3.026 -15.682 -19.549 1.00 96.12 223 LEU A CA 1
ATOM 1768 C C . LEU A 1 223 ? 4.150 -15.006 -18.753 1.00 96.12 223 LEU A C 1
ATOM 1770 O O . LEU A 1 223 ? 5.270 -15.501 -18.744 1.00 96.12 223 LEU A O 1
ATOM 1774 N N . TYR A 1 224 ? 3.857 -13.863 -18.132 1.00 96.94 224 TYR A N 1
ATOM 1775 C CA . TYR A 1 224 ? 4.845 -13.048 -17.426 1.00 96.94 224 TYR A CA 1
ATOM 1776 C C . TYR A 1 224 ? 4.959 -13.415 -15.947 1.00 96.94 224 TYR A C 1
ATOM 1778 O O . TYR A 1 224 ? 4.013 -13.913 -15.325 1.00 96.94 224 TYR A O 1
ATOM 1786 N N . THR A 1 225 ? 6.117 -13.130 -15.359 1.00 95.94 225 THR A N 1
ATOM 1787 C CA . THR A 1 225 ? 6.459 -13.574 -14.010 1.00 95.94 225 THR A CA 1
ATOM 1788 C C . THR A 1 225 ? 5.770 -12.698 -12.969 1.00 95.94 225 THR A C 1
ATOM 1790 O O . THR A 1 225 ? 5.849 -11.469 -13.000 1.00 95.94 225 THR A O 1
ATOM 1793 N N . LYS A 1 226 ? 5.119 -13.308 -11.971 1.00 94.00 226 LYS A N 1
ATOM 1794 C CA . LYS A 1 226 ? 4.618 -12.552 -10.813 1.00 94.00 226 LYS A CA 1
ATOM 1795 C C . LYS A 1 226 ? 5.815 -11.976 -10.042 1.00 94.00 226 LYS A C 1
ATOM 1797 O O . LYS A 1 226 ? 6.675 -12.756 -9.639 1.00 94.00 226 LYS A O 1
ATOM 1802 N N . PRO A 1 227 ? 5.858 -10.665 -9.751 1.00 94.81 227 PRO A N 1
ATOM 1803 C CA . PRO A 1 227 ? 7.026 -10.055 -9.132 1.00 94.81 227 PRO A CA 1
ATOM 1804 C C . PRO A 1 227 ? 7.270 -10.604 -7.725 1.00 94.81 227 PRO A C 1
ATOM 1806 O O . PRO A 1 227 ? 6.381 -10.577 -6.867 1.00 94.81 227 PRO A O 1
ATOM 1809 N N . ARG A 1 228 ? 8.492 -11.088 -7.500 1.00 95.31 228 ARG A N 1
ATOM 1810 C CA . ARG A 1 228 ? 9.015 -11.565 -6.214 1.00 95.31 228 ARG A CA 1
ATOM 1811 C C . ARG A 1 228 ? 10.463 -11.122 -6.078 1.00 95.31 228 ARG A C 1
ATOM 1813 O O . ARG A 1 228 ? 11.173 -11.032 -7.074 1.00 95.31 228 ARG A O 1
ATOM 1820 N N . LEU A 1 229 ? 10.896 -10.826 -4.858 1.00 94.31 229 LEU A N 1
ATOM 1821 C CA . LEU A 1 229 ? 12.314 -10.577 -4.614 1.00 94.31 229 LEU A CA 1
ATOM 1822 C C . LEU A 1 229 ? 13.106 -11.868 -4.776 1.00 94.31 229 LEU A C 1
ATOM 1824 O O . LEU A 1 229 ? 12.588 -12.942 -4.472 1.00 94.31 229 LEU A O 1
ATOM 1828 N N . ARG A 1 230 ? 14.373 -11.736 -5.172 1.00 93.44 230 ARG A N 1
ATOM 1829 C CA . ARG A 1 230 ? 15.329 -12.842 -5.107 1.00 93.44 230 ARG A CA 1
ATOM 1830 C C . ARG A 1 230 ? 15.356 -13.420 -3.701 1.00 93.44 230 ARG A C 1
ATOM 1832 O O . ARG A 1 230 ? 15.309 -12.680 -2.712 1.00 93.44 230 ARG A O 1
ATOM 1839 N N . THR A 1 231 ? 15.434 -14.742 -3.623 1.00 90.88 231 THR A N 1
ATOM 1840 C CA . THR A 1 231 ? 15.305 -15.500 -2.373 1.00 90.88 231 THR A CA 1
ATOM 1841 C C . THR A 1 231 ? 16.215 -14.979 -1.250 1.00 90.88 231 THR A C 1
ATOM 1843 O O . THR A 1 231 ? 15.775 -14.860 -0.106 1.00 90.88 231 THR A O 1
ATOM 1846 N N . GLU A 1 232 ? 17.467 -14.633 -1.544 1.00 88.12 232 GLU A N 1
ATOM 1847 C CA . GLU A 1 232 ? 18.428 -14.099 -0.574 1.00 88.12 232 GLU A CA 1
ATOM 1848 C C . GLU A 1 232 ? 18.025 -12.725 -0.016 1.00 88.12 232 GLU A C 1
ATOM 1850 O O . GLU A 1 232 ? 18.157 -12.487 1.186 1.00 88.12 232 GLU A O 1
ATOM 1855 N N . ILE A 1 233 ? 17.454 -11.853 -0.853 1.00 90.50 233 ILE A N 1
ATOM 1856 C CA . ILE A 1 233 ? 16.972 -10.525 -0.450 1.00 90.50 233 ILE A CA 1
ATOM 1857 C C . ILE A 1 233 ? 15.674 -10.663 0.345 1.00 90.50 233 ILE A C 1
ATOM 1859 O O . ILE A 1 233 ? 15.532 -10.045 1.402 1.00 90.50 233 ILE A O 1
ATOM 1863 N N . ALA A 1 234 ? 14.748 -11.509 -0.118 1.00 91.75 234 ALA A N 1
ATOM 1864 C CA . ALA A 1 234 ? 13.501 -11.791 0.586 1.00 91.75 234 ALA A CA 1
ATOM 1865 C C . ALA A 1 234 ? 13.777 -12.299 2.009 1.00 91.75 234 ALA A C 1
ATOM 1867 O O . ALA A 1 234 ? 13.268 -11.733 2.972 1.00 91.75 234 ALA A O 1
ATOM 1868 N N . ARG A 1 235 ? 14.674 -13.285 2.160 1.00 89.12 235 ARG A N 1
ATOM 1869 C CA . ARG A 1 235 ? 15.100 -13.800 3.475 1.00 89.12 235 ARG A CA 1
ATOM 1870 C C . ARG A 1 235 ? 15.759 -12.736 4.340 1.00 89.12 235 ARG A C 1
ATOM 1872 O O . ARG A 1 235 ? 15.571 -12.730 5.553 1.00 89.12 235 ARG A O 1
ATOM 1879 N N . ALA A 1 236 ? 16.554 -11.853 3.740 1.00 87.19 236 ALA A N 1
ATOM 1880 C CA . ALA A 1 236 ? 17.198 -10.781 4.480 1.00 87.19 236 ALA A CA 1
ATOM 1881 C C . ALA A 1 236 ? 16.177 -9.765 5.019 1.00 87.19 236 ALA A C 1
ATOM 1883 O O . ALA A 1 236 ? 16.348 -9.311 6.152 1.00 87.19 236 ALA A O 1
ATOM 1884 N N . LEU A 1 237 ? 15.133 -9.428 4.255 1.00 89.25 237 LEU A N 1
ATOM 1885 C CA . LEU A 1 237 ? 14.053 -8.531 4.687 1.00 89.25 237 LEU A CA 1
ATOM 1886 C C . LEU A 1 237 ? 13.091 -9.194 5.679 1.00 89.25 237 LEU A C 1
ATOM 1888 O O . LEU A 1 237 ? 12.707 -8.567 6.663 1.00 89.25 237 LEU A O 1
ATOM 1892 N N . ASP A 1 238 ? 12.755 -10.463 5.458 1.00 91.88 238 ASP A N 1
ATOM 1893 C CA . ASP A 1 238 ? 11.795 -11.222 6.269 1.00 91.88 238 ASP A CA 1
ATOM 1894 C C . ASP A 1 238 ? 12.431 -11.856 7.516 1.00 91.88 238 ASP A C 1
ATOM 1896 O O . ASP A 1 238 ? 11.799 -12.651 8.213 1.00 91.88 238 ASP A O 1
ATOM 1900 N N . ARG A 1 239 ? 13.687 -11.525 7.831 1.00 88.56 239 ARG A N 1
ATOM 1901 C CA . ARG A 1 239 ? 14.342 -11.993 9.056 1.00 88.56 239 ARG A CA 1
ATOM 1902 C C . ARG A 1 239 ? 13.611 -11.506 10.302 1.00 88.56 239 ARG A C 1
ATOM 1904 O O . ARG A 1 239 ? 13.074 -10.403 10.342 1.00 88.56 239 ARG A O 1
ATOM 1911 N N . GLU A 1 240 ? 13.658 -12.298 11.366 1.00 88.69 240 GLU A N 1
ATOM 1912 C CA . GLU A 1 240 ? 13.055 -11.926 12.646 1.00 88.69 240 GLU A CA 1
ATOM 1913 C C . GLU A 1 240 ? 13.714 -10.654 13.218 1.00 88.69 240 GLU A C 1
ATOM 1915 O O . GLU A 1 240 ? 14.855 -10.691 13.675 1.00 88.69 240 GLU A O 1
ATOM 1920 N N . THR A 1 241 ? 12.983 -9.540 13.258 1.00 88.62 241 THR A N 1
ATOM 1921 C CA . THR A 1 241 ? 13.390 -8.293 13.932 1.00 88.62 241 THR A CA 1
ATOM 1922 C C . THR A 1 241 ? 12.649 -8.124 15.267 1.00 88.62 241 THR A C 1
ATOM 1924 O O . THR A 1 241 ? 11.656 -8.819 15.509 1.00 88.62 241 THR A O 1
ATOM 1927 N N . PRO A 1 242 ? 13.082 -7.209 16.160 1.00 90.69 242 PRO A N 1
ATOM 1928 C CA . PRO A 1 242 ? 12.298 -6.854 17.345 1.00 90.69 242 PRO A CA 1
ATOM 1929 C C . PRO A 1 242 ? 10.859 -6.427 17.012 1.00 90.69 242 PRO A C 1
ATOM 1931 O O . PRO A 1 242 ? 9.936 -6.827 17.720 1.00 90.69 242 PRO A O 1
ATOM 1934 N N . ASP A 1 243 ? 10.672 -5.696 15.908 1.00 92.00 243 ASP A N 1
ATOM 1935 C CA . ASP A 1 243 ? 9.365 -5.251 15.409 1.00 92.00 243 ASP A CA 1
ATOM 1936 C C . ASP A 1 243 ? 8.462 -6.446 15.046 1.00 92.00 243 ASP A C 1
ATOM 1938 O O . ASP A 1 243 ? 7.402 -6.635 15.649 1.00 92.00 243 ASP A O 1
ATOM 1942 N N . LEU A 1 244 ? 8.932 -7.351 14.174 1.00 92.31 244 LEU A N 1
ATOM 1943 C CA . LEU A 1 244 ? 8.164 -8.538 13.764 1.00 92.31 244 LEU A CA 1
ATOM 1944 C C . LEU A 1 244 ? 7.902 -9.505 14.928 1.00 92.31 244 LEU A C 1
ATOM 1946 O O . LEU A 1 244 ? 6.835 -10.121 15.015 1.00 92.31 244 LEU A O 1
ATOM 1950 N N . ARG A 1 245 ? 8.856 -9.625 15.859 1.00 92.62 245 ARG A N 1
ATOM 1951 C CA . ARG A 1 245 ? 8.678 -10.410 17.087 1.00 92.62 245 ARG A CA 1
ATOM 1952 C C . ARG A 1 245 ? 7.562 -9.838 17.950 1.00 92.62 245 ARG A C 1
ATOM 1954 O O . ARG A 1 245 ? 6.776 -10.602 18.516 1.00 92.62 245 ARG A O 1
ATOM 1961 N N . GLY A 1 246 ? 7.511 -8.515 18.072 1.00 94.38 246 GLY A N 1
ATOM 1962 C CA . GLY A 1 246 ? 6.476 -7.818 18.820 1.00 94.38 246 GLY A CA 1
ATOM 1963 C C . GLY A 1 246 ? 5.099 -7.975 18.175 1.00 94.38 246 GLY A C 1
ATOM 1964 O O . GLY A 1 246 ? 4.152 -8.280 18.896 1.00 94.38 246 GLY A O 1
ATOM 1965 N N . LEU A 1 247 ? 4.993 -7.925 16.840 1.00 95.25 247 LEU A N 1
ATOM 1966 C CA . LEU A 1 247 ? 3.744 -8.240 16.128 1.00 95.25 247 LEU A CA 1
ATOM 1967 C C . LEU A 1 247 ? 3.232 -9.648 16.448 1.00 95.25 247 LEU A C 1
ATOM 1969 O O . LEU A 1 247 ? 2.060 -9.819 16.791 1.00 95.25 247 LEU A O 1
ATOM 1973 N N . ARG A 1 248 ? 4.115 -10.655 16.408 1.00 95.12 248 ARG A N 1
ATOM 1974 C CA . ARG A 1 248 ? 3.741 -12.036 16.746 1.00 95.12 248 ARG A CA 1
ATOM 1975 C C . ARG A 1 248 ? 3.285 -12.160 18.195 1.00 95.12 248 ARG A C 1
ATOM 1977 O O . ARG A 1 248 ? 2.304 -12.843 18.461 1.00 95.12 248 ARG A O 1
ATOM 1984 N N . ARG A 1 249 ? 3.989 -11.520 19.132 1.00 95.62 249 ARG A N 1
ATOM 1985 C CA . ARG A 1 249 ? 3.653 -11.577 20.563 1.00 95.62 249 ARG A CA 1
ATOM 1986 C C . ARG A 1 249 ? 2.350 -10.849 20.893 1.00 95.62 249 ARG A C 1
ATOM 1988 O O . ARG A 1 249 ? 1.565 -11.378 21.667 1.00 95.62 249 ARG A O 1
ATOM 1995 N N . ARG A 1 250 ? 2.140 -9.653 20.338 1.00 95.75 250 ARG A N 1
ATOM 1996 C CA . ARG A 1 250 ? 1.009 -8.776 20.678 1.00 95.75 250 ARG A CA 1
ATOM 1997 C C . ARG A 1 250 ? -0.268 -9.135 19.921 1.00 95.75 250 ARG A C 1
ATOM 1999 O O . ARG A 1 250 ? -1.346 -9.027 20.489 1.00 95.75 250 ARG A O 1
ATOM 2006 N N . TYR A 1 251 ? -0.144 -9.565 18.667 1.00 95.56 251 TYR A N 1
ATOM 2007 C CA . TYR A 1 251 ? -1.290 -9.776 17.778 1.00 95.56 251 TYR A CA 1
ATOM 2008 C C . TYR A 1 251 ? -1.376 -11.193 17.194 1.00 95.56 251 TYR A C 1
ATOM 2010 O O . TYR A 1 251 ? -2.278 -11.474 16.413 1.00 95.56 251 TYR A O 1
ATOM 2018 N N . GLY A 1 252 ? -0.438 -12.091 17.513 1.00 94.88 252 GLY A N 1
ATOM 2019 C CA . GLY A 1 252 ? -0.422 -13.452 16.963 1.00 94.88 252 GLY A CA 1
ATOM 2020 C C . GLY A 1 252 ? -0.030 -13.534 15.482 1.00 94.88 252 GLY A C 1
ATOM 2021 O O . GLY A 1 252 ? -0.083 -14.614 14.896 1.00 94.88 252 GLY A O 1
ATOM 2022 N N . VAL A 1 253 ? 0.389 -12.426 14.860 1.00 93.75 253 VAL A N 1
ATOM 2023 C CA . VAL A 1 253 ? 0.700 -12.369 13.423 1.00 93.75 253 VAL A CA 1
ATOM 2024 C C . VAL A 1 253 ? 2.178 -12.664 13.177 1.00 93.75 253 VAL A C 1
ATOM 2026 O O . VAL A 1 253 ? 3.058 -11.924 13.611 1.00 93.75 253 VAL A O 1
ATOM 2029 N N . ALA A 1 254 ? 2.463 -13.743 12.448 1.00 93.12 254 ALA A N 1
ATOM 2030 C CA . ALA A 1 254 ? 3.816 -14.106 12.037 1.00 93.12 254 ALA A CA 1
ATOM 2031 C C . ALA A 1 254 ? 4.098 -13.631 10.602 1.00 93.12 254 ALA A C 1
ATOM 2033 O O . ALA A 1 254 ? 3.526 -14.155 9.648 1.00 93.12 254 ALA A O 1
ATOM 2034 N N . LEU A 1 255 ? 4.998 -12.652 10.464 1.00 92.69 255 LEU A N 1
ATOM 2035 C CA . LEU A 1 255 ? 5.445 -12.113 9.169 1.00 92.69 255 LEU A CA 1
ATOM 2036 C C . LEU A 1 255 ? 6.904 -12.447 8.836 1.00 92.69 255 LEU A C 1
ATOM 2038 O O . LEU A 1 255 ? 7.328 -12.226 7.708 1.00 92.69 255 LEU A O 1
ATOM 2042 N N . ALA A 1 256 ? 7.663 -12.957 9.809 1.00 88.19 256 ALA A N 1
ATOM 2043 C CA . ALA A 1 256 ? 9.046 -13.359 9.602 1.00 88.19 256 ALA A CA 1
ATOM 2044 C C . ALA A 1 256 ? 9.132 -14.741 8.937 1.00 88.19 256 ALA A C 1
ATOM 2046 O O . ALA A 1 256 ? 8.365 -15.652 9.277 1.00 88.19 256 ALA A O 1
ATOM 2047 N N . ASP A 1 257 ? 10.110 -14.919 8.050 1.00 80.38 257 ASP A N 1
ATOM 2048 C CA . ASP A 1 257 ? 10.497 -16.235 7.555 1.00 80.38 257 ASP A CA 1
ATOM 2049 C C . ASP A 1 257 ? 11.258 -16.980 8.661 1.00 80.38 257 ASP A C 1
ATOM 2051 O O . ASP A 1 257 ? 12.324 -16.567 9.117 1.00 80.38 257 ASP A O 1
ATOM 2055 N N . ARG A 1 258 ? 10.719 -18.126 9.086 1.00 68.69 258 ARG A N 1
ATOM 2056 C CA . ARG A 1 258 ? 11.341 -18.990 10.103 1.00 68.69 258 ARG A CA 1
ATOM 2057 C C . ARG A 1 258 ? 12.685 -19.571 9.658 1.00 68.69 258 ARG A C 1
ATOM 2059 O O . ARG A 1 258 ? 13.436 -20.042 10.506 1.00 68.69 258 ARG A O 1
ATOM 2066 N N . ARG A 1 259 ? 12.965 -19.583 8.352 1.00 67.06 259 ARG A N 1
ATOM 2067 C CA . ARG A 1 259 ? 14.226 -20.056 7.764 1.00 67.06 259 ARG A CA 1
ATOM 2068 C C . ARG A 1 259 ? 15.244 -18.931 7.568 1.00 67.06 259 ARG A C 1
ATOM 2070 O O . ARG A 1 259 ? 16.366 -19.210 7.147 1.00 67.06 259 ARG A O 1
ATOM 2077 N N . ALA A 1 260 ? 14.875 -17.679 7.838 1.00 65.44 260 ALA A N 1
ATOM 2078 C CA . ALA A 1 260 ? 15.800 -16.560 7.755 1.00 65.44 260 ALA A CA 1
ATOM 2079 C C . ALA A 1 260 ? 16.819 -16.592 8.906 1.00 65.44 260 ALA A C 1
ATOM 2081 O O . ALA A 1 260 ? 16.535 -17.055 10.012 1.00 65.44 260 ALA A O 1
ATOM 2082 N N . LEU A 1 261 ? 18.028 -16.092 8.633 1.00 60.72 261 LEU A N 1
ATOM 2083 C CA . LEU A 1 261 ? 19.105 -16.035 9.620 1.00 60.72 261 LEU A CA 1
ATOM 2084 C C . LEU A 1 261 ? 18.726 -15.127 10.811 1.00 60.72 261 LEU A C 1
ATOM 2086 O O . LEU A 1 261 ? 18.013 -14.135 10.618 1.00 60.72 261 LEU A O 1
ATOM 2090 N N . PRO A 1 262 ? 19.216 -15.416 12.035 1.00 60.75 262 PRO A N 1
ATOM 2091 C CA . PRO A 1 262 ? 18.967 -14.580 13.206 1.00 60.75 262 PRO A CA 1
ATOM 2092 C C . PRO A 1 262 ? 19.446 -13.141 12.995 1.00 60.75 262 PRO A C 1
ATOM 2094 O O . PRO A 1 262 ? 20.467 -12.901 12.348 1.00 60.75 262 PRO A O 1
ATOM 2097 N N . TRP A 1 263 ? 18.740 -12.175 13.583 1.00 58.62 263 TRP A N 1
ATOM 2098 C CA . TRP A 1 263 ? 19.148 -10.773 13.532 1.00 58.62 263 TRP A CA 1
ATOM 2099 C C . TRP A 1 263 ? 20.513 -10.563 14.198 1.00 58.62 263 TRP A C 1
ATOM 2101 O O . TRP A 1 263 ? 20.696 -10.867 15.377 1.00 58.62 263 TRP A O 1
ATOM 2111 N N . THR A 1 264 ? 21.449 -9.988 13.447 1.00 58.94 264 THR A N 1
ATOM 2112 C CA . THR A 1 264 ? 22.703 -9.422 13.950 1.00 58.94 264 THR A CA 1
ATOM 2113 C C . THR A 1 264 ? 22.716 -7.915 13.681 1.00 58.94 264 THR A C 1
ATOM 2115 O O . THR A 1 264 ? 22.061 -7.423 12.760 1.00 58.94 264 THR A O 1
ATOM 2118 N N . ARG A 1 265 ? 23.407 -7.149 14.532 1.00 51.31 265 ARG A N 1
ATOM 2119 C CA . ARG A 1 265 ? 23.506 -5.686 14.408 1.00 51.31 265 ARG A CA 1
ATOM 2120 C C . ARG A 1 265 ? 24.344 -5.337 13.162 1.00 51.31 265 ARG A C 1
ATOM 2122 O O . ARG A 1 265 ? 25.446 -5.859 13.012 1.00 51.31 265 ARG A O 1
ATOM 2129 N N . GLY A 1 266 ? 23.826 -4.451 12.304 1.00 54.66 266 GLY A N 1
ATOM 2130 C CA . GLY A 1 266 ? 24.351 -4.149 10.959 1.00 54.66 266 GLY A CA 1
ATOM 2131 C C . GLY A 1 266 ? 23.545 -4.894 9.893 1.00 54.66 266 GLY A C 1
ATOM 2132 O O . GLY A 1 266 ? 23.489 -6.116 9.931 1.00 54.66 266 GLY A O 1
ATOM 2133 N N . ALA A 1 267 ? 22.854 -4.181 8.999 1.00 55.22 267 ALA A N 1
ATOM 2134 C CA . ALA A 1 267 ? 21.830 -4.772 8.139 1.00 55.22 267 ALA A CA 1
ATOM 2135 C C . ALA A 1 267 ? 22.425 -5.790 7.135 1.00 55.22 267 ALA A C 1
ATOM 2137 O O . ALA A 1 267 ? 23.259 -5.422 6.313 1.00 55.22 267 ALA A O 1
ATOM 2138 N N . PRO A 1 268 ? 21.977 -7.063 7.133 1.00 60.38 268 PRO A N 1
ATOM 2139 C CA . PRO A 1 268 ? 22.301 -8.042 6.099 1.00 60.38 268 PRO A CA 1
ATOM 2140 C C . PRO A 1 268 ? 22.130 -7.555 4.662 1.00 60.38 268 PRO A C 1
ATOM 2142 O O . PRO A 1 268 ? 22.848 -8.031 3.796 1.00 60.38 268 PRO A O 1
ATOM 2145 N N . VAL A 1 269 ? 21.200 -6.630 4.403 1.00 62.28 269 VAL A N 1
ATOM 2146 C CA . VAL A 1 269 ? 20.879 -6.208 3.035 1.00 62.28 269 VAL A CA 1
ATOM 2147 C C . VAL A 1 269 ? 21.947 -5.288 2.445 1.00 62.28 269 VAL A C 1
ATOM 2149 O O . VAL A 1 269 ? 22.309 -5.470 1.290 1.00 62.28 269 VAL A O 1
ATOM 2152 N N . ASP A 1 270 ? 22.552 -4.407 3.246 1.00 62.69 270 ASP A N 1
ATOM 2153 C CA . ASP A 1 270 ? 23.661 -3.546 2.796 1.00 62.69 270 ASP A CA 1
ATOM 2154 C C . ASP A 1 270 ? 24.885 -4.374 2.371 1.00 62.69 270 ASP A C 1
ATOM 2156 O O . ASP A 1 270 ? 25.678 -3.964 1.526 1.00 62.69 270 ASP A O 1
ATOM 2160 N N . ARG A 1 271 ? 25.021 -5.584 2.933 1.00 62.12 271 ARG A N 1
ATOM 2161 C CA . ARG A 1 271 ? 26.073 -6.546 2.579 1.00 62.12 271 ARG A CA 1
ATOM 2162 C C . ARG A 1 271 ? 25.787 -7.320 1.291 1.00 62.12 271 ARG A C 1
ATOM 2164 O O . ARG A 1 271 ? 26.706 -7.945 0.772 1.00 62.12 271 ARG A O 1
ATOM 2171 N N . LEU A 1 272 ? 24.550 -7.300 0.787 1.00 66.25 272 LEU A N 1
ATOM 2172 C CA . LEU A 1 272 ? 24.189 -7.907 -0.501 1.00 66.25 272 LEU A CA 1
ATOM 2173 C C . LEU A 1 272 ? 24.569 -7.007 -1.692 1.00 66.25 272 LEU A C 1
ATOM 2175 O O . LEU A 1 272 ? 24.537 -7.462 -2.832 1.00 66.25 272 LEU A O 1
ATOM 2179 N N . GLY A 1 273 ? 25.002 -5.774 -1.415 1.00 62.44 273 GLY A N 1
ATOM 2180 C CA . GLY A 1 273 ? 25.543 -4.833 -2.388 1.00 62.44 273 GLY A CA 1
ATOM 2181 C C . GLY A 1 273 ? 24.628 -3.629 -2.623 1.00 62.44 273 GLY A C 1
ATOM 2182 O O . GLY A 1 273 ? 23.442 -3.661 -2.290 1.00 62.44 273 GLY A O 1
ATOM 2183 N N . PRO A 1 274 ? 25.164 -2.536 -3.192 1.00 75.50 274 PRO A N 1
ATOM 2184 C CA . PRO A 1 274 ? 24.346 -1.404 -3.590 1.00 75.50 274 PRO A CA 1
ATOM 2185 C C . PRO A 1 274 ? 23.483 -1.809 -4.787 1.00 75.50 274 PRO A C 1
ATOM 2187 O O . PRO A 1 274 ? 23.979 -2.008 -5.896 1.00 75.50 274 PRO A O 1
ATOM 2190 N N . PHE A 1 275 ? 22.177 -1.917 -4.570 1.00 84.69 275 PHE A N 1
ATOM 2191 C CA . PHE A 1 275 ? 21.228 -2.150 -5.650 1.00 84.69 275 PHE A CA 1
ATOM 2192 C C . PHE A 1 275 ? 20.701 -0.819 -6.171 1.00 84.69 275 PHE A C 1
ATOM 2194 O O . PHE A 1 275 ? 20.157 -0.012 -5.421 1.00 84.69 275 PHE A O 1
ATOM 2201 N N . SER A 1 276 ? 20.826 -0.600 -7.476 1.00 86.69 276 SER A N 1
ATOM 2202 C CA . SER A 1 276 ? 20.184 0.524 -8.162 1.00 86.69 276 SER A CA 1
ATOM 2203 C C . SER A 1 276 ? 19.057 0.065 -9.089 1.00 86.69 276 SER A C 1
ATOM 2205 O O . SER A 1 276 ? 18.231 0.887 -9.492 1.00 86.69 276 SER A O 1
ATOM 2207 N N . GLU A 1 277 ? 18.994 -1.231 -9.415 1.00 92.56 277 GLU A N 1
ATOM 2208 C CA . GLU A 1 277 ? 18.141 -1.796 -10.466 1.00 92.56 277 GLU A CA 1
ATOM 2209 C C . GLU A 1 277 ? 17.137 -2.815 -9.928 1.00 92.56 277 GLU A C 1
ATOM 2211 O O . GLU A 1 277 ? 17.477 -3.683 -9.125 1.00 92.56 277 GLU A O 1
ATOM 2216 N N . ALA A 1 278 ? 15.915 -2.771 -10.453 1.00 94.44 278 ALA A N 1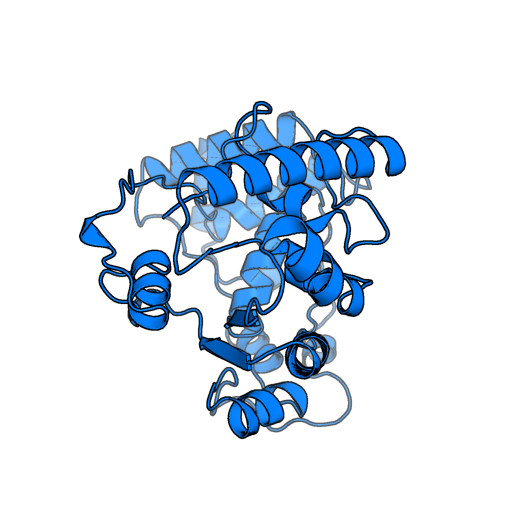
ATOM 2217 C CA . ALA A 1 278 ? 14.873 -3.750 -10.183 1.00 94.44 278 ALA A CA 1
ATOM 2218 C C . ALA A 1 278 ? 15.308 -5.163 -10.605 1.00 94.44 278 ALA A C 1
ATOM 2220 O O . ALA A 1 278 ? 15.095 -6.118 -9.864 1.00 94.44 278 ALA A O 1
ATOM 2221 N N . ALA A 1 279 ? 15.985 -5.296 -11.751 1.00 95.44 279 ALA A N 1
ATOM 2222 C CA . ALA A 1 279 ? 16.483 -6.576 -12.263 1.00 95.44 279 ALA A CA 1
ATOM 2223 C C . ALA A 1 279 ? 17.504 -7.248 -11.321 1.00 95.44 279 ALA A C 1
ATOM 2225 O O . ALA A 1 279 ? 17.629 -8.476 -11.293 1.00 95.44 279 ALA A O 1
ATOM 2226 N N . ALA A 1 280 ? 18.212 -6.454 -10.513 1.00 93.62 280 ALA A N 1
ATOM 2227 C CA . ALA A 1 280 ? 19.161 -6.958 -9.528 1.00 93.62 280 ALA A CA 1
ATOM 2228 C C . ALA A 1 280 ? 18.477 -7.498 -8.262 1.00 93.62 280 ALA A C 1
ATOM 2230 O O . ALA A 1 280 ? 19.083 -8.296 -7.551 1.00 93.62 280 ALA A O 1
ATOM 2231 N N . VAL A 1 281 ? 17.221 -7.110 -7.997 1.00 94.31 281 VAL A N 1
ATOM 2232 C CA . VAL A 1 281 ? 16.510 -7.472 -6.758 1.00 94.31 281 VAL A CA 1
ATOM 2233 C C . VAL A 1 281 ? 15.272 -8.345 -6.963 1.00 94.31 281 VAL A C 1
ATOM 2235 O O . VAL A 1 281 ? 14.849 -9.017 -6.025 1.00 94.31 281 VAL A O 1
ATOM 2238 N N . ILE A 1 282 ? 14.707 -8.377 -8.172 1.00 95.25 282 ILE A N 1
ATOM 2239 C CA . ILE A 1 282 ? 13.505 -9.142 -8.534 1.00 95.25 282 ILE A CA 1
ATOM 2240 C C . ILE A 1 282 ? 13.884 -10.394 -9.341 1.00 95.25 282 ILE A C 1
ATOM 2242 O O . ILE A 1 282 ? 14.748 -10.347 -10.221 1.00 95.25 282 ILE A O 1
ATOM 2246 N N . GLU A 1 283 ? 13.204 -11.506 -9.064 1.00 96.19 283 GLU A N 1
ATOM 2247 C CA . GLU A 1 283 ? 13.213 -12.710 -9.903 1.00 96.19 283 GLU A CA 1
ATOM 2248 C C . GLU A 1 283 ? 12.443 -12.442 -11.204 1.00 96.19 283 GLU A C 1
ATOM 2250 O O . GLU A 1 283 ? 11.275 -12.054 -11.169 1.00 96.19 283 GLU A O 1
ATOM 2255 N N . HIS A 1 284 ? 13.098 -12.625 -12.350 1.00 96.94 284 HIS A N 1
ATOM 2256 C CA . HIS A 1 284 ? 12.533 -12.350 -13.671 1.00 96.94 284 HIS A CA 1
ATOM 2257 C C . HIS A 1 284 ? 13.166 -13.253 -14.733 1.00 96.94 284 HIS A C 1
ATOM 2259 O O . HIS A 1 284 ? 14.242 -13.815 -14.508 1.00 96.94 284 HIS A O 1
ATOM 2265 N N . ASP A 1 285 ? 12.526 -13.340 -15.899 1.00 97.75 285 ASP A N 1
ATOM 2266 C CA . ASP A 1 285 ? 13.092 -13.979 -17.087 1.00 97.75 285 ASP A CA 1
ATOM 2267 C C . ASP A 1 285 ? 13.600 -12.905 -18.076 1.00 97.75 285 ASP A C 1
ATOM 2269 O O . ASP A 1 285 ? 12.793 -12.164 -18.651 1.00 97.75 285 ASP A O 1
ATOM 2273 N N . PRO A 1 286 ? 14.924 -12.804 -18.320 1.00 97.25 286 PRO A N 1
ATOM 2274 C CA . PRO A 1 286 ? 15.486 -11.839 -19.266 1.00 97.25 286 PRO A CA 1
ATOM 2275 C C . PRO A 1 286 ? 14.914 -11.947 -20.687 1.00 97.25 286 PRO A C 1
ATOM 2277 O O . PRO A 1 286 ? 14.757 -10.931 -21.367 1.00 97.25 286 PRO A O 1
ATOM 2280 N N . ALA A 1 287 ? 14.563 -13.153 -21.145 1.00 98.00 287 ALA A N 1
ATOM 2281 C CA . ALA A 1 287 ? 13.962 -13.342 -22.463 1.00 98.00 287 ALA A CA 1
ATOM 2282 C C . ALA A 1 287 ? 12.543 -12.758 -22.520 1.00 98.00 287 ALA A C 1
ATOM 2284 O O . ALA A 1 287 ? 12.146 -12.187 -23.541 1.00 98.00 287 ALA A O 1
ATOM 2285 N N . LEU A 1 288 ? 11.791 -12.842 -21.417 1.00 98.12 288 LEU A N 1
ATOM 2286 C CA . LEU A 1 288 ? 10.465 -12.234 -21.313 1.00 98.12 288 LEU A CA 1
ATOM 2287 C C . LEU A 1 288 ? 10.527 -10.709 -21.174 1.00 98.12 288 LEU A C 1
ATOM 2289 O O . LEU A 1 288 ? 9.644 -10.039 -21.714 1.00 98.12 288 LEU A O 1
ATOM 2293 N N . VAL A 1 289 ? 11.573 -10.150 -20.550 1.00 98.06 289 VAL A N 1
ATOM 2294 C CA . VAL A 1 289 ? 11.820 -8.693 -20.563 1.00 98.06 289 VAL A CA 1
ATOM 2295 C C . VAL A 1 289 ? 11.957 -8.201 -22.002 1.00 98.06 289 VAL A C 1
ATOM 2297 O O . VAL A 1 289 ? 11.272 -7.259 -22.400 1.00 98.06 289 VAL A O 1
ATOM 2300 N N . GLU A 1 290 ? 12.789 -8.862 -22.807 1.00 98.06 290 GLU A N 1
ATOM 2301 C CA . GLU A 1 290 ? 12.998 -8.473 -24.204 1.00 98.06 290 GLU A CA 1
ATOM 2302 C C . GLU A 1 290 ? 11.761 -8.710 -25.075 1.00 98.06 290 GLU A C 1
ATOM 2304 O O . GLU A 1 290 ? 11.440 -7.884 -25.936 1.00 98.06 290 GLU A O 1
ATOM 2309 N N . LYS A 1 291 ? 11.013 -9.791 -24.826 1.00 97.88 291 LYS A N 1
ATOM 2310 C CA . LYS A 1 291 ? 9.718 -10.023 -25.478 1.00 97.88 291 LYS A CA 1
ATOM 2311 C C . LYS A 1 291 ? 8.735 -8.889 -25.177 1.00 97.88 291 LYS A C 1
ATOM 2313 O O . LYS A 1 291 ? 8.165 -8.326 -26.110 1.00 97.88 291 LYS A O 1
ATOM 2318 N N . LEU A 1 292 ? 8.566 -8.532 -23.902 1.00 98.00 292 LEU A N 1
ATOM 2319 C CA . LEU A 1 292 ? 7.678 -7.446 -23.484 1.00 98.00 292 LEU A CA 1
ATOM 2320 C C . LEU A 1 292 ? 8.126 -6.109 -24.076 1.00 98.00 292 LEU A C 1
ATOM 2322 O O . LEU A 1 292 ? 7.304 -5.378 -24.620 1.00 98.00 292 LEU A O 1
ATOM 2326 N N . ARG A 1 293 ? 9.433 -5.816 -24.044 1.00 97.88 293 ARG A N 1
ATOM 2327 C CA . ARG A 1 293 ? 10.021 -4.602 -24.627 1.00 97.88 293 ARG A CA 1
ATOM 2328 C C . ARG A 1 293 ? 9.634 -4.441 -26.095 1.00 97.88 293 ARG A C 1
ATOM 2330 O O . ARG A 1 293 ? 9.201 -3.357 -26.479 1.00 97.88 293 ARG A O 1
ATOM 2337 N N . ARG A 1 294 ? 9.742 -5.504 -26.901 1.00 97.44 294 ARG A N 1
ATOM 2338 C CA . ARG A 1 294 ? 9.343 -5.487 -28.322 1.00 97.44 294 ARG A CA 1
ATOM 2339 C C . ARG A 1 294 ? 7.843 -5.273 -28.517 1.00 97.44 294 ARG A C 1
ATOM 2341 O O . ARG A 1 294 ? 7.469 -4.608 -29.472 1.00 97.44 294 ARG A O 1
ATOM 2348 N N . ALA A 1 295 ? 7.007 -5.814 -27.632 1.00 96.56 295 ALA A N 1
ATOM 2349 C CA . ALA A 1 295 ? 5.553 -5.694 -27.733 1.00 96.56 295 ALA A CA 1
ATOM 2350 C C . ALA A 1 295 ? 5.034 -4.285 -27.390 1.00 96.56 295 ALA A C 1
ATOM 2352 O O . ALA A 1 295 ? 4.028 -3.850 -27.944 1.00 96.56 295 ALA A O 1
ATOM 2353 N N . VAL A 1 296 ? 5.710 -3.561 -26.487 1.00 95.25 296 VAL A N 1
ATOM 2354 C CA . VAL A 1 296 ? 5.241 -2.245 -26.003 1.00 95.25 296 VAL A CA 1
ATOM 2355 C C . VAL A 1 296 ? 5.988 -1.034 -26.578 1.00 95.25 296 VAL A C 1
ATOM 2357 O O . VAL A 1 296 ? 5.590 0.103 -26.285 1.00 95.25 296 VAL A O 1
ATOM 2360 N N . SER A 1 297 ? 7.060 -1.263 -27.347 1.00 85.00 297 SER A N 1
ATOM 2361 C CA . SER A 1 297 ? 7.794 -0.210 -28.075 1.00 85.00 297 SER A CA 1
ATOM 2362 C C . SER A 1 297 ? 6.896 0.410 -29.141 1.00 85.00 297 SER A C 1
ATOM 2364 O O . SER A 1 297 ? 6.590 1.621 -29.012 1.00 85.00 297 SER A O 1
#

Mean predicted aligned error: 6.78 Å

pLDDT: mean 85.43, std 12.63, range [45.69, 98.25]

Foldseek 3Di:
DDDQDDPDDDDCQQLLQLVQADARDFPDPQPRDSVSSVVVSVVSLVSQLVVCVVVVDPDDDRDHPCNLVGPRLVVVQVSCCVRVHPPDADEAEEEDEFQQVVLLVVLQVQLLQALWRDDLARDLVQVSQVSNVVRHHYAYHYPDLVPADVSDPQNVVCVVVVHDPVPDPDDVPPPDDRFFLLLSQVSSVVCCVPPNPRGSGHDPVSVVLSVQRSVVCVVPPPPGHHKGWDPQSSLLNLEDDPSQVCCCVPHVDHSHDPPRDHDDPDRPNVVVDDDGGSVSTIDGDPVVSVVSVVSRD